Protein AF-A0A2K2AEU2-F1 (afdb_monomer)

Nearest PDB structures (foldseek):
  8e3q-assembly1_A  TM=2.753E-01  e=1.317E-01  Homo sapiens
  8r8r-assembly1_A  TM=2.810E-01  e=3.582E-01  Homo sapiens
  6v05-assembly1_B  TM=2.475E-01  e=2.478E-01  Escherichia coli K-12
  7vpg-assembly1_A  TM=2.375E-01  e=5.458E-01  Homo sapiens
  7byf-assembly2_D  TM=2.958E-01  e=4.983E+00  Mus musculus

Organism: Populus trichocarpa (NCBI:txid3694)

Radius of gyration: 20.03 Å; Cα contacts (8 Å, |Δi|>4): 609; chains: 1; bounding box: 47×43×63 Å

Solvent-accessible surface area (backbone atoms only — not comparable to full-atom values): 17934 Å² total; per-residue (Å²): 103,82,66,46,82,39,76,46,42,63,90,76,60,40,54,30,31,43,33,52,33,38,36,27,39,39,33,58,56,78,94,62,93,84,56,103,75,72,68,57,58,35,48,76,36,21,42,35,57,47,99,83,69,52,81,42,60,23,42,63,56,52,89,51,70,66,75,73,82,62,90,88,73,66,73,93,64,85,55,68,91,46,34,48,79,43,81,76,50,78,35,33,44,80,44,50,77,73,74,76,66,82,91,64,82,68,51,83,88,70,82,94,59,80,80,71,79,51,57,32,84,49,84,48,74,56,98,89,53,80,53,64,31,20,40,38,78,64,91,69,56,63,57,34,76,51,73,56,100,83,40,46,37,36,28,29,54,43,50,26,33,27,31,54,45,63,67,49,42,73,42,80,72,49,56,71,58,69,48,87,34,74,41,38,39,64,30,54,51,100,88,42,51,31,42,40,32,34,27,42,64,67,86,74,86,49,91,80,52,74,66,81,33,53,74,74,50,76,49,45,30,38,58,38,78,91,79,57,44,72,44,77,55,80,65,55,60,53,29,30,39,39,47,24,66,48,49,44,42,55,46,59,18,85,74,24,60,94,52,71,36,26,33,41,41,37,66,47,67,51,58,75,66,59,84,83,72,80,91,75,83,47,52,59,52,60,63,69,73,100,65,99,76,66,89,68,66,87,115

Sequence (299 aa):
SPRVPLKLPKPIRAHAYLSQVTICRVELVDDSEDSSSSSSMAWLTKVEESTYGDIQLLVPVSNRQLRTDSPGMMPKMLNLLRFRLVEITKACSLKLASGSPHGINKVVLLPSSTNRNTNEKIGFWRFDEKEWKFIDETSFNYDDIIVYRGQAYVVDRLGTIYWINSSLNLIQYSPPLYGYGSQKTLVESDGDFYVVDRFFHGERRTWNDELHTKTVSIKVYKLDEEWGTWVNISSLGDKVFVLGNECSFSVSAKDFSGRKGNCIYFIDPLDAKKKKEVEKDLTSLSFSASTATNRDIFM

InterPro domains:
  IPR005174 KIB1-4, beta-propeller [PF03478] (23-274)
  IPR051304 SCF Complex F-box Domain-containing Protein [PTHR47123] (4-273)

Foldseek 3Di:
DDWDWAQDAPPQRFIKTKWKKWKWKKWFDDPDPPDPDPLTAIDIWIWTQDPVRDIFTDDPQARDGDDPPDPDDDDPDDDCVGIPTGTDDMFIDIGTPDDDSVPDQEDDDADDADDDADDDAAWDDDRPDNDTGAEDPDDWHWQEWDADPRWIWTATPQRWIWTQDSHRYTDTQAPRQNQPAPGWYWEDDPNWIKIKGWHWDDDPPDPPRQRPTWGPDIWMWTQDNVVRHTDTDLFPAQKEWENHRGHIYIDGQSSHRPGGGQKYWHFTSNNSPPPDDDDQTIDIDRSDDDDPDDSPRDD

Secondary structure (DSSP, 8-state):
---EEEEE-TTT-EEEEEEEEEEEEEEE----S--TT----EEEEEEEE-TTS-EEEE-TTSSPBPPTTSTTS--SS--TTTEEEEEEEEEEEEEESSS--TT-S--------------SSS-B--TT-SS-B----SSPPEEEEEEETTEEEEEETT--EEEE-TTS-EEE-S------SSEEEEEEETTEEEEEEEEESS---SSSS-----EEEEEEEEEETTTTEEEEPS--TTEEEEE-SS-EEEEEGGGSTT--SSEEEE--HHHHH--SS-S---EEEESSS----------

Structure (mmCIF, N/CA/C/O backbone):
data_AF-A0A2K2AEU2-F1
#
_entry.id   AF-A0A2K2AEU2-F1
#
loop_
_atom_site.group_PDB
_atom_site.id
_atom_site.type_symbol
_atom_site.label_atom_id
_atom_site.label_alt_id
_atom_site.label_comp_id
_atom_site.label_asym_id
_atom_site.label_entity_id
_atom_site.label_seq_id
_atom_site.pdbx_PDB_ins_code
_atom_site.Cartn_x
_atom_site.Cartn_y
_atom_site.Cartn_z
_atom_site.occupancy
_atom_site.B_iso_or_equiv
_atom_site.auth_seq_id
_atom_site.auth_comp_id
_atom_site.auth_asym_id
_atom_site.auth_atom_id
_atom_site.pdbx_PDB_model_num
ATOM 1 N N . SER A 1 1 ? -20.223 -0.463 -6.447 1.00 48.41 1 SER A N 1
ATOM 2 C CA . SER A 1 1 ? -20.775 -0.827 -5.133 1.00 48.41 1 SER A CA 1
ATOM 3 C C . SER A 1 1 ? -21.235 0.433 -4.439 1.00 48.41 1 SER A C 1
ATOM 5 O O . SER A 1 1 ? -20.426 1.359 -4.342 1.00 48.41 1 SER A O 1
ATOM 7 N N . PRO A 1 2 ? -22.480 0.468 -3.937 1.00 57.56 2 PRO A N 1
ATOM 8 C CA . PRO A 1 2 ? -23.068 1.678 -3.384 1.00 57.56 2 PRO A CA 1
ATOM 9 C C . PRO A 1 2 ? -22.269 2.189 -2.186 1.00 57.56 2 PRO A C 1
ATOM 11 O O . PRO A 1 2 ? -21.710 1.418 -1.402 1.00 57.56 2 PRO A O 1
ATOM 14 N N . ARG A 1 3 ? -22.227 3.515 -2.041 1.00 68.81 3 ARG A N 1
ATOM 15 C CA . ARG A 1 3 ? -21.550 4.181 -0.923 1.00 68.81 3 ARG A CA 1
ATOM 16 C C . ARG A 1 3 ? -22.247 3.828 0.384 1.00 68.81 3 ARG A C 1
ATOM 18 O O . ARG A 1 3 ? -23.443 4.069 0.524 1.00 68.81 3 ARG A O 1
ATOM 25 N N . VAL A 1 4 ? -21.498 3.320 1.358 1.00 74.00 4 VAL A N 1
ATOM 26 C CA . VAL A 1 4 ? -22.045 2.979 2.676 1.00 74.00 4 VAL A CA 1
ATOM 27 C C . VAL A 1 4 ? -21.971 4.223 3.569 1.00 74.00 4 VAL A C 1
ATOM 29 O O . VAL A 1 4 ? -20.862 4.683 3.861 1.00 74.00 4 VAL A O 1
ATOM 32 N N . PRO A 1 5 ? -23.104 4.811 3.999 1.00 72.38 5 PRO A N 1
ATOM 33 C CA . PRO A 1 5 ? -23.092 5.935 4.925 1.00 72.38 5 PRO A CA 1
ATOM 34 C C . PRO A 1 5 ? -22.657 5.457 6.313 1.00 72.38 5 PRO A C 1
ATOM 36 O O . PRO A 1 5 ? -23.248 4.543 6.887 1.00 72.38 5 PRO A O 1
ATOM 39 N N . LEU A 1 6 ? -21.630 6.096 6.865 1.00 74.75 6 LEU A N 1
ATOM 40 C CA . LEU A 1 6 ? -21.074 5.812 8.183 1.00 74.75 6 LEU A CA 1
ATOM 41 C C . LEU A 1 6 ? -21.295 7.003 9.119 1.00 74.75 6 LEU A C 1
ATOM 43 O O . LEU A 1 6 ? -21.122 8.164 8.741 1.00 74.75 6 LEU A O 1
ATOM 47 N N . LYS A 1 7 ? -21.618 6.720 10.381 1.00 74.44 7 LYS A N 1
ATOM 48 C CA . LYS A 1 7 ? -21.652 7.723 11.450 1.00 74.44 7 LYS A CA 1
ATOM 49 C C . LYS A 1 7 ? -20.538 7.406 12.438 1.00 74.44 7 LYS A C 1
ATOM 51 O O . LYS A 1 7 ? -20.744 6.659 13.388 1.00 74.44 7 LYS A O 1
ATOM 56 N N . LEU A 1 8 ? -19.350 7.946 12.174 1.00 73.12 8 LEU A N 1
ATOM 57 C CA . LEU A 1 8 ? -18.143 7.615 12.926 1.00 73.12 8 LEU A CA 1
ATOM 58 C C . LEU A 1 8 ? -18.279 8.109 14.378 1.00 73.12 8 LEU A C 1
ATOM 60 O O . LEU A 1 8 ? -18.557 9.298 14.582 1.00 73.12 8 LEU A O 1
ATOM 64 N N . PRO A 1 9 ? -18.082 7.247 15.393 1.00 68.44 9 PRO A N 1
ATOM 65 C CA . PRO A 1 9 ? -18.141 7.666 16.789 1.00 68.44 9 PRO A CA 1
ATOM 66 C C . PRO A 1 9 ? -16.930 8.527 17.198 1.00 68.44 9 PRO A C 1
ATOM 68 O O . PRO A 1 9 ? -16.036 8.812 16.392 1.00 68.44 9 PRO A O 1
ATOM 71 N N . LYS A 1 10 ? -16.907 8.987 18.459 1.00 62.88 10 LYS A N 1
ATOM 72 C CA . LYS A 1 10 ? -15.728 9.657 19.046 1.00 62.88 10 LYS A CA 1
ATOM 73 C C . LYS A 1 10 ? -14.503 8.728 18.933 1.00 62.88 10 LYS A C 1
ATOM 75 O O . LYS A 1 10 ? -14.672 7.553 19.233 1.00 62.88 10 LYS A O 1
ATOM 80 N N . PRO A 1 11 ? -13.303 9.222 18.573 1.00 60.34 11 PRO A N 1
ATOM 81 C CA . PRO A 1 11 ? -12.906 10.634 18.602 1.00 60.34 11 PRO A CA 1
ATOM 82 C C . PRO A 1 11 ? -13.304 11.458 17.366 1.00 60.34 11 PRO A C 1
ATOM 84 O O . PRO A 1 11 ? -13.534 12.653 17.508 1.00 60.34 11 PRO A O 1
ATOM 87 N N . ILE A 1 12 ? -13.458 10.840 16.190 1.00 66.19 12 ILE A N 1
ATOM 88 C CA . ILE A 1 12 ? -13.646 11.551 14.905 1.00 66.19 12 ILE A CA 1
ATOM 89 C C . ILE A 1 12 ? -15.013 12.245 14.794 1.00 66.19 12 ILE A C 1
ATOM 91 O O . ILE A 1 12 ? -15.104 13.343 14.253 1.00 66.19 12 ILE A O 1
ATOM 95 N N . ARG A 1 13 ? -16.074 11.621 15.329 1.00 67.31 13 ARG A N 1
ATOM 96 C CA . ARG A 1 13 ? -17.419 12.204 15.511 1.00 67.31 13 ARG A CA 1
ATOM 97 C C . ARG A 1 13 ? -17.987 12.922 14.271 1.00 67.31 13 ARG A C 1
ATOM 99 O O . ARG A 1 13 ? -18.442 14.062 14.360 1.00 67.31 13 ARG A O 1
ATOM 106 N N . ALA A 1 14 ? -18.006 12.240 13.129 1.00 74.56 14 ALA A N 1
ATOM 107 C CA . ALA A 1 14 ? -18.400 12.826 11.850 1.00 74.56 14 ALA A CA 1
ATOM 108 C C . ALA A 1 14 ? -19.282 11.894 11.006 1.00 74.56 14 ALA A C 1
ATOM 110 O O . ALA A 1 14 ? -19.206 10.668 11.101 1.00 74.56 14 ALA A O 1
ATOM 111 N N . HIS A 1 15 ? -20.096 12.495 10.137 1.00 77.69 15 HIS A N 1
ATOM 112 C CA . HIS A 1 15 ? -20.741 11.778 9.041 1.00 77.69 15 HIS A CA 1
ATOM 113 C C . HIS A 1 15 ? -19.703 11.515 7.948 1.00 77.69 15 HIS A C 1
ATOM 115 O O . HIS A 1 15 ? -19.010 12.436 7.512 1.00 77.69 15 HIS A O 1
ATOM 121 N N . ALA A 1 16 ? -19.594 10.266 7.516 1.00 79.69 16 ALA A N 1
ATOM 122 C CA . ALA A 1 16 ? -18.683 9.832 6.470 1.00 79.69 16 ALA A CA 1
ATOM 123 C C . ALA A 1 16 ? -19.400 8.900 5.489 1.00 79.69 16 ALA A C 1
ATOM 125 O O . ALA A 1 16 ? -20.482 8.388 5.761 1.00 79.69 16 ALA A O 1
ATOM 126 N N . TYR A 1 17 ? -18.764 8.656 4.355 1.00 79.06 17 TYR A N 1
ATOM 127 C CA . TYR A 1 17 ? -19.174 7.674 3.368 1.00 79.06 17 TYR A CA 1
ATOM 128 C C . TYR A 1 17 ? -17.969 6.794 3.079 1.00 79.06 17 TYR A C 1
ATOM 130 O O . TYR A 1 17 ? -16.891 7.310 2.774 1.00 79.06 17 TYR A O 1
ATOM 138 N N . LEU A 1 18 ? -18.147 5.482 3.176 1.00 78.38 18 LEU A N 1
ATOM 139 C CA . LEU A 1 18 ? -17.179 4.537 2.647 1.00 78.38 18 LEU A CA 1
ATOM 140 C C . LEU A 1 18 ? -17.548 4.253 1.195 1.00 78.38 18 LEU A C 1
ATOM 142 O O . LEU A 1 18 ? -18.661 3.799 0.915 1.00 78.38 18 LEU A O 1
ATOM 146 N N . SER A 1 19 ? -16.631 4.526 0.277 1.00 80.31 19 SER A N 1
ATOM 147 C CA . SER A 1 19 ? -16.765 4.128 -1.119 1.00 80.31 19 SER A CA 1
ATOM 148 C C . SER A 1 19 ? -15.733 3.066 -1.467 1.00 80.31 19 SER A C 1
ATOM 150 O O . SER A 1 19 ? -14.548 3.179 -1.143 1.00 80.31 19 SER A O 1
ATOM 152 N N . GLN A 1 20 ? -16.200 2.010 -2.130 1.00 82.94 20 GLN A N 1
ATOM 153 C CA . GLN A 1 20 ? -15.312 1.032 -2.733 1.00 82.94 20 GLN A CA 1
ATOM 154 C C . GLN A 1 20 ? -14.756 1.613 -4.029 1.00 82.94 20 GLN A C 1
ATOM 156 O O . GLN A 1 20 ? -15.494 2.152 -4.855 1.00 82.94 20 GLN A O 1
ATOM 161 N N . VAL A 1 21 ? -13.448 1.487 -4.183 1.00 85.88 21 VAL A N 1
ATOM 162 C CA . VAL A 1 21 ? -12.677 1.987 -5.310 1.00 85.88 21 VAL A CA 1
ATOM 163 C C . VAL A 1 21 ? -12.019 0.789 -5.979 1.00 85.88 21 VAL A C 1
ATOM 165 O O . VAL A 1 21 ? -11.387 -0.017 -5.299 1.00 85.88 21 VAL A O 1
ATOM 168 N N . THR A 1 22 ? -12.135 0.672 -7.297 1.00 88.06 22 THR A N 1
ATOM 169 C CA . THR A 1 22 ? -11.471 -0.392 -8.062 1.00 88.06 22 THR A CA 1
ATOM 170 C C . THR A 1 22 ? -10.417 0.234 -8.959 1.00 88.06 22 THR A C 1
ATOM 172 O O . THR A 1 22 ? -10.703 1.189 -9.677 1.00 88.06 22 THR A O 1
ATOM 175 N N . ILE A 1 23 ? -9.190 -0.276 -8.928 1.00 88.06 23 ILE A N 1
ATOM 176 C CA . ILE A 1 23 ? -8.150 0.122 -9.876 1.00 88.06 23 ILE A CA 1
ATOM 177 C C . ILE A 1 23 ? -8.124 -0.910 -10.994 1.00 88.06 23 ILE A C 1
ATOM 179 O O . ILE A 1 23 ? -8.001 -2.109 -10.739 1.00 88.06 23 ILE A O 1
ATOM 183 N N . CYS A 1 24 ? -8.250 -0.428 -12.227 1.00 87.62 24 CYS A N 1
ATOM 184 C CA . CYS A 1 24 ? -8.360 -1.255 -13.416 1.00 87.62 24 CYS A CA 1
ATOM 185 C C . CYS A 1 24 ? -7.277 -0.899 -14.435 1.00 87.62 24 CYS A C 1
ATOM 187 O O . CYS A 1 24 ? -6.938 0.275 -14.623 1.00 87.62 24 CYS A O 1
ATOM 189 N N . ARG A 1 25 ? -6.805 -1.915 -15.157 1.00 86.88 25 ARG A N 1
ATOM 190 C CA . ARG A 1 25 ? -6.228 -1.743 -16.487 1.00 86.88 25 ARG A CA 1
ATOM 191 C C . ARG A 1 25 ? -7.387 -1.625 -17.472 1.00 86.88 25 ARG A C 1
ATOM 193 O O . ARG A 1 25 ? -8.281 -2.468 -17.472 1.00 86.88 25 ARG A O 1
ATOM 200 N N . VAL A 1 26 ? -7.398 -0.571 -18.276 1.00 83.62 26 VAL A N 1
ATOM 201 C CA . VAL A 1 26 ? -8.263 -0.491 -19.456 1.00 83.62 26 VAL A CA 1
ATOM 202 C C . VAL A 1 26 ? -7.454 -0.964 -20.648 1.00 83.62 26 VAL A C 1
ATOM 204 O O . VAL A 1 26 ? -6.299 -0.568 -20.781 1.00 83.62 26 VAL A O 1
ATOM 207 N N . GLU A 1 27 ? -8.055 -1.790 -21.492 1.00 85.19 27 GLU A N 1
ATOM 208 C CA . GLU A 1 27 ? -7.457 -2.339 -22.708 1.00 85.19 27 GLU A CA 1
ATOM 209 C C . GLU A 1 27 ? -8.389 -2.057 -23.885 1.00 85.19 27 GLU A C 1
ATOM 211 O O . GLU A 1 27 ? -9.600 -2.257 -23.763 1.00 85.19 27 GLU A O 1
ATOM 216 N N . LEU A 1 28 ? -7.849 -1.617 -25.022 1.00 81.31 28 LEU A N 1
ATOM 217 C CA . LEU A 1 28 ? -8.593 -1.619 -26.282 1.00 81.31 28 LEU A CA 1
ATOM 218 C C .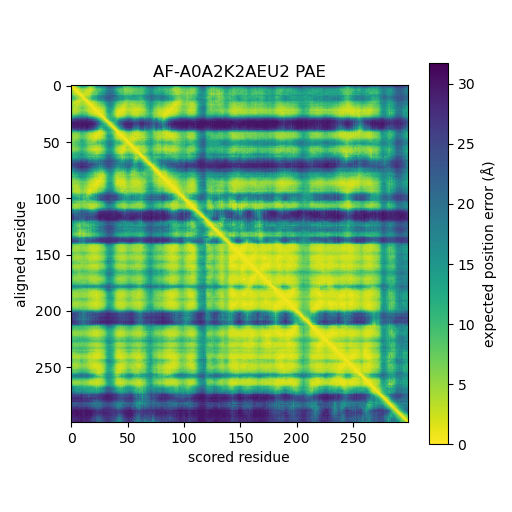 LEU A 1 28 ? -8.816 -3.069 -26.748 1.00 81.31 28 LEU A C 1
ATOM 220 O O . LEU A 1 28 ? -7.883 -3.871 -26.762 1.00 81.31 28 LEU A O 1
ATOM 224 N N . VAL A 1 29 ? -10.052 -3.388 -27.123 1.00 76.06 29 VAL A N 1
ATOM 225 C CA . VAL A 1 29 ? -10.415 -4.621 -27.825 1.00 76.06 29 VAL A CA 1
ATOM 226 C C . VAL A 1 29 ? -10.311 -4.326 -29.321 1.00 76.06 29 VAL A C 1
ATOM 228 O O . VAL A 1 29 ? -11.111 -3.553 -29.850 1.00 76.06 29 VAL A O 1
ATOM 231 N N . ASP A 1 30 ? -9.297 -4.891 -29.976 1.00 66.75 30 ASP A N 1
ATOM 232 C CA . ASP A 1 30 ? -9.162 -4.855 -31.434 1.00 66.75 30 ASP A CA 1
ATOM 233 C C . ASP A 1 30 ? -9.969 -6.015 -32.041 1.00 66.75 30 ASP A C 1
ATOM 235 O O . ASP A 1 30 ? -9.702 -7.179 -31.753 1.00 66.75 30 ASP A O 1
ATOM 239 N N . ASP A 1 31 ? -10.934 -5.694 -32.908 1.00 53.28 31 ASP A N 1
ATOM 240 C CA . ASP A 1 31 ? -11.771 -6.669 -33.632 1.00 53.28 31 ASP A CA 1
ATOM 241 C C . ASP A 1 31 ? -11.093 -7.209 -34.918 1.00 53.28 31 ASP A C 1
ATOM 243 O O . ASP A 1 31 ? -11.738 -7.856 -35.742 1.00 53.28 31 ASP A O 1
ATOM 247 N N . SER A 1 32 ? -9.807 -6.910 -35.146 1.00 52.88 32 SER A N 1
ATOM 248 C CA . SER A 1 32 ? -9.087 -7.246 -36.385 1.00 52.88 32 SER A CA 1
ATOM 249 C C . SER A 1 32 ? -7.986 -8.288 -36.168 1.00 52.88 32 SER A C 1
ATOM 251 O O . SER A 1 32 ? -6.960 -7.978 -35.562 1.00 52.88 32 SER A O 1
ATOM 253 N N . GLU A 1 33 ? -8.147 -9.480 -36.751 1.00 49.53 33 GLU A N 1
ATOM 254 C CA . GLU A 1 33 ? -7.118 -10.540 -36.750 1.00 49.53 33 GLU A CA 1
ATOM 255 C C . GLU A 1 33 ? -5.860 -10.161 -37.570 1.00 49.53 33 GLU A C 1
ATOM 257 O O . GLU A 1 33 ? -4.793 -10.743 -37.380 1.00 49.53 33 GLU A O 1
ATOM 262 N N . ASP A 1 34 ? -5.950 -9.131 -38.422 1.00 46.59 34 ASP A N 1
ATOM 263 C CA . ASP A 1 34 ? -4.892 -8.689 -39.338 1.00 46.59 34 ASP A CA 1
ATOM 264 C C . ASP A 1 34 ? -4.145 -7.423 -38.865 1.00 46.59 34 ASP A C 1
ATOM 266 O O . ASP A 1 34 ? -4.267 -6.349 -39.456 1.00 46.59 34 ASP A O 1
ATOM 270 N N . SER A 1 35 ? -3.307 -7.526 -37.826 1.00 43.00 35 SER A N 1
ATOM 271 C CA . SER A 1 35 ? -2.141 -6.625 -37.689 1.00 43.00 35 SER A CA 1
ATOM 272 C C . SER A 1 35 ? -1.065 -7.162 -36.736 1.00 43.00 35 SER A C 1
ATOM 274 O O . SER A 1 35 ? -1.155 -7.060 -35.514 1.00 43.00 35 SER A O 1
ATOM 276 N N . SER A 1 36 ? 0.045 -7.648 -37.299 1.00 45.81 36 SER A N 1
ATOM 277 C CA . SER A 1 36 ? 1.213 -8.187 -36.575 1.00 45.81 36 SER A CA 1
ATOM 278 C C . SER A 1 36 ? 2.060 -7.136 -35.825 1.00 45.81 36 SER A C 1
ATOM 280 O O . SER A 1 36 ? 3.237 -7.363 -35.542 1.00 45.81 36 SER A O 1
ATOM 282 N N . SER A 1 37 ? 1.477 -5.980 -35.495 1.00 49.78 37 SER A N 1
ATOM 283 C CA . SER A 1 37 ? 2.132 -4.900 -34.751 1.00 49.78 37 SER A CA 1
ATOM 284 C C . SER A 1 37 ? 1.171 -3.976 -33.981 1.00 49.78 37 SER A C 1
ATOM 286 O O . SER A 1 37 ? 1.565 -2.847 -33.678 1.00 49.78 37 SER A O 1
ATOM 288 N N . SER A 1 38 ? -0.069 -4.389 -33.668 1.00 45.38 38 SER A N 1
ATOM 289 C CA . SER A 1 38 ? -0.930 -3.580 -32.785 1.00 45.38 38 SER A CA 1
ATOM 290 C C . SER A 1 38 ? -0.367 -3.591 -31.362 1.00 45.38 38 SER A C 1
ATOM 292 O O . SER A 1 38 ? -0.421 -4.595 -30.648 1.00 45.38 38 SER A O 1
ATOM 294 N N . SER A 1 39 ? 0.220 -2.472 -30.938 1.00 52.81 39 SER A N 1
ATOM 295 C CA . SER A 1 39 ? 0.588 -2.257 -29.543 1.00 52.81 39 SER A CA 1
ATOM 296 C C . SER A 1 39 ? -0.679 -1.942 -28.754 1.00 52.81 39 SER A C 1
ATOM 298 O O . SER A 1 39 ? -1.079 -0.784 -28.656 1.00 52.81 39 SER A O 1
ATOM 300 N N . SER A 1 40 ? -1.315 -2.977 -28.192 1.00 57.16 40 SER A N 1
ATOM 301 C CA . SER A 1 40 ? -2.572 -2.849 -27.448 1.00 57.16 40 SER A CA 1
ATOM 302 C C . SER A 1 40 ? -2.482 -1.719 -26.419 1.00 57.16 40 SER A C 1
ATOM 304 O O . SER A 1 40 ? -1.784 -1.829 -25.405 1.00 57.16 40 SER A O 1
ATOM 306 N N . MET A 1 41 ? -3.166 -0.607 -26.705 1.00 68.50 41 MET A N 1
ATOM 307 C CA . MET A 1 41 ? -3.129 0.575 -25.854 1.00 68.50 41 MET A CA 1
ATOM 308 C C . MET A 1 41 ? -3.807 0.246 -24.531 1.00 68.50 41 MET A C 1
ATOM 310 O O . MET A 1 41 ? -5.027 0.075 -24.463 1.00 68.50 41 MET A O 1
ATOM 314 N N . ALA A 1 42 ? -2.994 0.176 -23.480 1.00 76.31 42 ALA A N 1
ATOM 315 C CA . ALA A 1 42 ? -3.451 -0.090 -22.131 1.00 76.31 42 ALA A CA 1
ATOM 316 C C . ALA A 1 42 ? -3.038 1.029 -21.176 1.00 76.31 42 ALA A C 1
ATOM 318 O O . ALA A 1 42 ? -1.925 1.569 -21.237 1.00 76.31 42 ALA A O 1
ATOM 319 N N . TRP A 1 43 ? -3.930 1.371 -20.249 1.00 78.75 43 TRP A N 1
ATOM 320 C CA . TRP A 1 43 ? -3.664 2.376 -19.224 1.00 78.75 43 TRP A CA 1
ATOM 321 C C . TRP A 1 43 ? -4.317 2.031 -17.889 1.00 78.75 43 TRP A C 1
ATOM 323 O O . TRP A 1 43 ? -5.193 1.177 -17.799 1.00 78.75 43 TRP A O 1
ATOM 333 N N . LEU A 1 44 ? -3.855 2.694 -16.828 1.00 81.81 44 LEU A N 1
ATOM 334 C CA . LEU A 1 44 ? -4.409 2.546 -15.488 1.00 81.81 44 LEU A CA 1
ATOM 335 C C . LEU A 1 44 ? -5.491 3.600 -15.273 1.00 81.81 44 LEU A C 1
ATOM 337 O O . LEU A 1 44 ? -5.254 4.785 -15.503 1.00 81.81 44 LEU A O 1
ATOM 341 N N . THR A 1 45 ? -6.645 3.188 -14.762 1.00 82.00 45 THR A N 1
ATOM 342 C CA . THR A 1 45 ? -7.679 4.104 -14.279 1.00 82.00 45 THR A CA 1
ATOM 343 C C . THR A 1 45 ? -8.220 3.637 -12.934 1.00 82.00 45 THR A C 1
ATOM 345 O O . THR A 1 45 ? -8.163 2.454 -12.595 1.00 82.00 45 THR A O 1
ATOM 348 N N . LYS A 1 46 ? -8.734 4.578 -12.147 1.00 83.56 46 LYS A N 1
ATOM 349 C CA . LYS A 1 46 ? -9.450 4.302 -10.905 1.00 83.56 46 LYS A CA 1
ATOM 350 C C . LYS A 1 46 ? -10.940 4.497 -11.155 1.00 83.56 46 LYS A C 1
ATOM 352 O O . LYS A 1 46 ? -11.351 5.551 -11.623 1.00 83.56 46 LYS A O 1
ATOM 357 N N . VAL A 1 47 ? -11.729 3.485 -10.835 1.00 84.94 47 VAL A N 1
ATOM 358 C CA . VAL A 1 47 ? -13.174 3.429 -11.047 1.00 84.94 47 VAL A CA 1
ATOM 359 C C . VAL A 1 47 ? -13.875 3.565 -9.697 1.00 84.94 47 VAL A C 1
ATOM 361 O O . VAL A 1 47 ? -13.580 2.821 -8.758 1.00 84.94 47 VAL A O 1
ATOM 364 N N . GLU A 1 48 ? -14.803 4.513 -9.591 1.00 83.81 48 GLU A N 1
ATOM 365 C CA . GLU A 1 48 ? -15.594 4.749 -8.379 1.00 83.81 48 GLU A CA 1
ATOM 366 C C . GLU A 1 48 ? -17.052 5.092 -8.723 1.00 83.81 48 GLU A C 1
ATOM 368 O O . GLU A 1 48 ? -17.328 5.778 -9.704 1.00 83.81 48 GLU A O 1
ATOM 373 N N . GLU A 1 49 ? -17.998 4.654 -7.893 1.00 79.88 49 GLU A N 1
ATOM 374 C CA . GLU A 1 49 ? -19.411 5.031 -7.995 1.00 79.88 49 GLU A CA 1
ATOM 375 C C . GLU A 1 49 ? -19.655 6.431 -7.389 1.00 79.88 49 GLU A C 1
ATOM 377 O O . GLU A 1 49 ? -19.228 6.742 -6.266 1.00 79.88 49 GLU A O 1
ATOM 382 N N . SER A 1 50 ? -20.321 7.314 -8.135 1.00 71.25 50 SER A N 1
ATOM 383 C CA . SER A 1 50 ? -20.645 8.685 -7.720 1.00 71.25 50 SER A CA 1
ATOM 384 C C . SER A 1 50 ? -21.745 8.734 -6.644 1.00 71.25 50 SER A C 1
ATOM 386 O O . SER A 1 50 ? -22.297 7.715 -6.238 1.00 71.25 50 SER A O 1
ATOM 388 N N . THR A 1 51 ? -22.09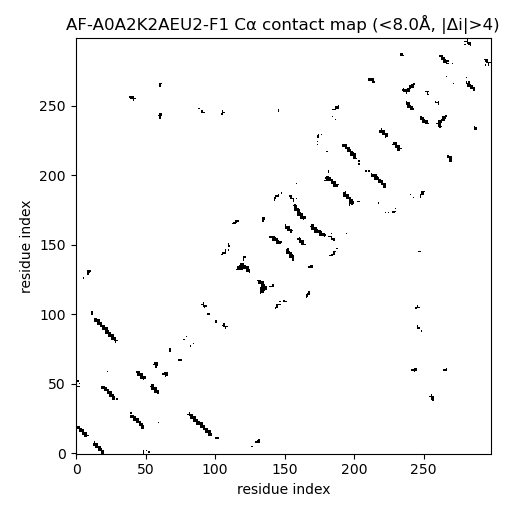4 9.931 -6.159 1.00 66.12 51 THR A N 1
ATOM 389 C CA . THR A 1 51 ? -23.302 10.128 -5.327 1.00 66.12 51 THR A CA 1
ATOM 390 C C . THR A 1 51 ? -24.610 9.896 -6.081 1.00 66.12 51 THR A C 1
ATOM 392 O O . THR A 1 51 ? -25.636 9.711 -5.438 1.00 66.12 51 THR A O 1
ATOM 395 N N . TYR A 1 52 ? -24.584 9.945 -7.414 1.00 68.00 52 TYR A N 1
ATOM 396 C CA . TYR A 1 52 ? -25.763 9.893 -8.280 1.00 68.00 52 TYR A CA 1
ATOM 397 C C . TYR A 1 52 ? -25.936 8.527 -8.969 1.00 68.00 52 TYR A C 1
ATOM 399 O O . TYR A 1 52 ? -26.839 8.362 -9.779 1.00 68.00 52 TYR A O 1
ATOM 407 N N . GLY A 1 53 ? -25.086 7.544 -8.644 1.00 69.31 53 GLY A N 1
ATOM 408 C CA . GLY A 1 53 ? -25.060 6.212 -9.264 1.00 69.31 53 GLY A CA 1
ATOM 409 C C . GLY A 1 53 ? -24.144 6.106 -10.490 1.00 69.31 53 GLY A C 1
ATOM 410 O O . GLY A 1 53 ? -23.706 5.009 -10.825 1.00 69.31 53 GLY A O 1
ATOM 411 N N . ASP A 1 54 ? -23.776 7.230 -11.114 1.00 74.50 54 ASP A N 1
ATOM 412 C CA . ASP A 1 54 ? -22.863 7.241 -12.265 1.00 74.50 54 ASP A CA 1
ATOM 413 C C . ASP A 1 54 ? -21.462 6.731 -11.904 1.00 74.50 54 ASP A C 1
ATOM 415 O O . ASP A 1 54 ? -20.930 7.062 -10.841 1.00 74.50 54 ASP A O 1
ATOM 419 N N . ILE A 1 55 ? -20.825 6.001 -12.818 1.00 77.88 55 ILE A N 1
ATOM 420 C CA . ILE A 1 55 ? -19.438 5.544 -12.675 1.00 77.88 55 ILE A CA 1
ATOM 421 C C . ILE A 1 55 ? -18.479 6.666 -13.094 1.00 77.88 55 ILE A C 1
ATOM 423 O O . ILE A 1 55 ? -18.591 7.224 -14.184 1.00 77.88 55 ILE A O 1
ATOM 427 N N . GLN A 1 56 ? -17.505 6.979 -12.240 1.00 77.62 56 GLN A N 1
ATOM 428 C CA . GLN A 1 56 ? -16.484 7.999 -12.474 1.00 77.62 56 GLN A CA 1
ATOM 429 C C . GLN A 1 56 ? -15.105 7.369 -12.678 1.00 77.62 56 GLN A C 1
ATOM 431 O O . GLN A 1 56 ? -14.718 6.444 -11.961 1.00 77.62 56 GLN A O 1
ATOM 436 N N . LEU A 1 57 ? -14.355 7.920 -13.638 1.00 74.81 57 LEU A N 1
ATOM 437 C CA . LEU A 1 57 ? -12.951 7.598 -13.877 1.00 74.81 57 LEU A CA 1
ATOM 438 C C . LEU A 1 57 ? -12.050 8.666 -13.237 1.00 74.81 57 LEU A C 1
ATOM 440 O O . LEU A 1 57 ? -12.194 9.871 -13.475 1.00 74.81 57 LEU A O 1
ATOM 444 N N . LEU A 1 58 ? -11.121 8.207 -12.407 1.00 74.62 58 LEU A N 1
ATOM 445 C CA . LEU A 1 58 ? -10.208 9.000 -11.593 1.00 74.62 58 LEU A CA 1
ATOM 446 C C . LEU A 1 58 ? -8.753 8.615 -11.907 1.00 74.62 58 LEU A C 1
ATOM 448 O O . LEU A 1 58 ? -8.466 7.523 -12.407 1.00 74.62 58 LEU A O 1
ATOM 452 N N . VAL A 1 59 ? -7.810 9.495 -11.566 1.00 71.88 59 VAL A N 1
ATOM 453 C CA . VAL A 1 59 ? -6.371 9.192 -11.669 1.00 71.88 59 VAL A CA 1
ATO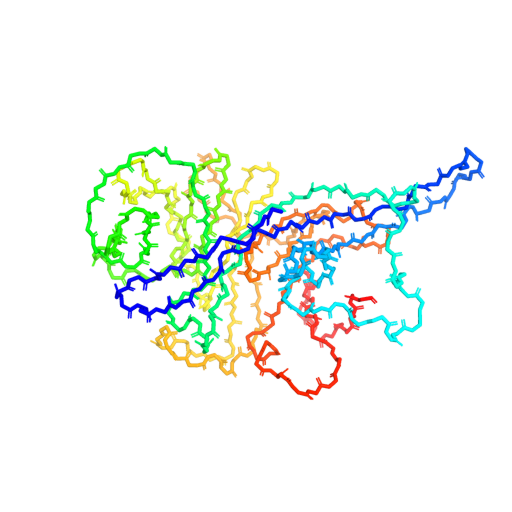M 454 C C . VAL A 1 59 ? -5.996 8.114 -10.629 1.00 71.88 59 VAL A C 1
ATOM 456 O O . VAL A 1 59 ? -6.267 8.332 -9.451 1.00 71.88 59 VAL A O 1
ATOM 459 N N . PRO A 1 60 ? -5.313 7.004 -10.979 1.00 70.50 60 PRO A N 1
ATOM 460 C CA . PRO A 1 60 ? -5.004 5.900 -10.054 1.00 70.50 60 PRO A CA 1
ATOM 461 C C . PRO A 1 60 ? -4.385 6.310 -8.710 1.00 70.50 60 PRO A C 1
ATOM 463 O O . PRO A 1 60 ? -4.795 5.827 -7.656 1.00 70.50 60 PRO A O 1
ATOM 466 N N . VAL A 1 61 ? -3.443 7.252 -8.732 1.00 68.56 61 VAL A N 1
ATOM 467 C CA . VAL A 1 61 ? -2.739 7.731 -7.532 1.00 68.56 61 VAL A CA 1
ATOM 468 C C . VAL A 1 61 ? -3.544 8.718 -6.670 1.00 68.56 61 VAL A C 1
ATOM 470 O O . VAL A 1 61 ? -3.198 8.916 -5.511 1.00 68.56 61 VAL A O 1
ATOM 473 N N . SER A 1 62 ? -4.615 9.337 -7.188 1.00 65.56 62 SER A N 1
ATOM 474 C CA . SER A 1 62 ? -5.353 10.418 -6.502 1.00 65.56 62 SER A CA 1
ATOM 475 C C . SER A 1 62 ? -6.871 10.194 -6.489 1.00 65.56 62 SER A C 1
ATOM 477 O O . SER A 1 62 ? -7.368 9.229 -7.057 1.00 65.56 62 SER A O 1
ATOM 479 N N . ASN A 1 63 ? -7.627 11.110 -5.880 1.00 63.69 63 ASN A N 1
ATOM 480 C CA . ASN A 1 63 ? -9.090 11.178 -6.027 1.00 63.69 63 ASN A CA 1
ATOM 481 C C . ASN A 1 63 ? -9.536 12.350 -6.919 1.00 63.69 63 ASN A C 1
ATOM 483 O O . ASN A 1 63 ? -10.662 12.829 -6.800 1.00 63.69 63 ASN A O 1
ATOM 487 N N . ARG A 1 64 ? -8.645 12.862 -7.780 1.00 62.59 64 ARG A N 1
ATOM 488 C CA . ARG A 1 64 ? -8.996 13.872 -8.785 1.00 62.59 64 ARG A CA 1
ATOM 489 C C . ARG A 1 64 ? -9.677 13.180 -9.968 1.00 62.59 64 ARG A C 1
ATOM 491 O O . ARG A 1 64 ? -9.180 12.177 -10.482 1.00 62.59 64 ARG A O 1
ATOM 498 N N . GLN A 1 65 ? -10.812 13.736 -10.382 1.00 57.03 65 GLN A N 1
ATOM 499 C CA . GLN A 1 65 ? -11.521 13.325 -11.588 1.00 57.03 65 GLN A CA 1
ATOM 500 C C . GLN A 1 65 ? -10.678 13.659 -12.820 1.00 57.03 65 GLN A C 1
ATOM 502 O O . GLN A 1 65 ? -10.098 14.746 -12.894 1.00 57.03 65 GLN A O 1
ATOM 507 N N . LEU A 1 66 ? -10.613 12.730 -13.773 1.00 57.69 66 LEU A N 1
ATOM 508 C CA . LEU A 1 66 ? -9.949 12.961 -15.053 1.00 57.69 66 LEU A CA 1
ATOM 509 C C . LEU A 1 66 ? -10.714 14.052 -15.815 1.00 57.69 66 LEU A C 1
ATOM 511 O O . LEU A 1 66 ? -11.897 13.886 -16.120 1.00 57.69 66 LEU A O 1
ATOM 515 N N . ARG A 1 67 ? -10.058 15.183 -16.102 1.00 46.69 67 ARG A N 1
ATOM 516 C CA . ARG A 1 67 ? -10.626 16.219 -16.975 1.00 46.69 67 ARG A CA 1
ATOM 517 C C . ARG A 1 67 ? -10.345 15.860 -18.425 1.00 46.69 67 ARG A C 1
ATOM 519 O O . ARG A 1 67 ? -9.207 15.605 -18.796 1.00 46.69 67 ARG A O 1
ATOM 526 N N . THR A 1 68 ? -11.391 15.864 -19.239 1.00 44.19 68 THR A N 1
ATOM 527 C CA . THR A 1 68 ? -11.369 15.425 -20.644 1.00 44.19 68 THR A CA 1
ATOM 528 C C . THR A 1 68 ? -11.062 16.564 -21.622 1.00 44.19 68 THR A C 1
ATOM 530 O O . THR A 1 68 ? -11.418 16.495 -22.799 1.00 44.19 68 THR A O 1
ATOM 533 N N . ASP A 1 69 ? -10.435 17.629 -21.118 1.00 41.66 69 ASP A N 1
ATOM 534 C CA . ASP A 1 69 ? -10.218 18.883 -21.843 1.00 41.66 69 ASP A CA 1
ATOM 535 C C . ASP A 1 69 ? -8.890 18.887 -22.629 1.00 41.66 69 ASP A C 1
ATOM 537 O O . ASP A 1 69 ? -8.716 19.706 -23.530 1.00 41.66 69 ASP A O 1
ATOM 541 N N . SER A 1 70 ? -7.983 17.945 -22.342 1.00 40.03 70 SER A N 1
ATOM 542 C CA . SER A 1 70 ? -6.731 17.740 -23.084 1.00 40.03 70 SER A CA 1
ATOM 543 C C . SER A 1 70 ? -6.984 16.876 -24.334 1.00 40.03 70 SER A C 1
ATOM 545 O O . SER A 1 70 ? -7.373 15.711 -24.197 1.00 40.03 70 SER A O 1
ATOM 547 N N . PRO A 1 71 ? -6.788 17.394 -25.566 1.00 3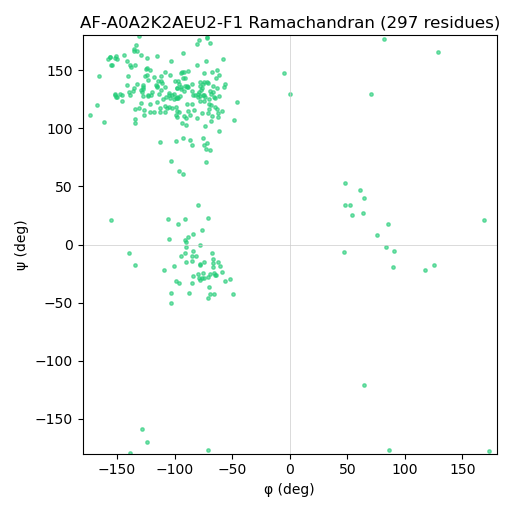5.53 71 PRO A N 1
ATOM 548 C CA . PRO A 1 71 ? -7.104 16.646 -26.780 1.00 35.53 71 PRO A CA 1
ATOM 549 C C . PRO A 1 71 ? -6.134 15.478 -27.000 1.00 35.53 71 PRO A C 1
ATOM 551 O O . PRO A 1 71 ? -4.940 15.693 -27.187 1.00 35.53 71 PRO A O 1
ATOM 554 N N . GLY A 1 72 ? -6.659 14.250 -27.054 1.00 44.59 72 GLY A N 1
ATOM 555 C CA . GLY A 1 72 ? -5.969 13.108 -27.671 1.00 44.59 72 GLY A CA 1
ATOM 556 C C . GLY A 1 72 ? -5.771 11.851 -26.819 1.00 44.59 72 GLY A C 1
ATOM 557 O O . GLY A 1 72 ? -5.535 10.804 -27.409 1.00 44.59 72 GLY A O 1
ATOM 558 N N . MET A 1 73 ? -5.886 11.903 -25.483 1.00 47.72 73 MET A N 1
ATOM 559 C CA . MET A 1 73 ? -5.472 10.761 -24.635 1.00 47.72 73 MET A CA 1
ATOM 560 C C . MET A 1 73 ? -6.604 9.976 -23.952 1.00 47.72 73 MET A C 1
ATOM 562 O O . MET A 1 73 ? -6.415 8.802 -23.642 1.00 47.72 73 MET A O 1
ATOM 566 N N . MET A 1 74 ? -7.801 10.552 -23.767 1.00 51.91 74 MET A N 1
ATOM 567 C CA . MET A 1 74 ? -8.921 9.864 -23.102 1.00 51.91 74 MET A CA 1
ATOM 568 C C . MET A 1 74 ? -10.281 10.123 -23.779 1.00 51.91 74 MET A C 1
ATOM 570 O O . MET A 1 74 ? -10.628 11.285 -24.006 1.00 51.91 74 MET A O 1
ATOM 574 N N . PRO A 1 75 ? -11.107 9.091 -24.065 1.00 54.28 75 PRO A N 1
ATOM 575 C CA . PRO A 1 75 ? -12.460 9.299 -24.570 1.00 54.28 75 PRO A CA 1
ATOM 576 C C . PRO A 1 75 ? -13.380 9.837 -23.462 1.00 54.28 75 PRO A C 1
ATOM 578 O O . PRO A 1 75 ? -13.356 9.359 -22.329 1.00 54.28 75 PRO A O 1
ATOM 581 N N . LYS A 1 76 ? -14.257 10.791 -23.807 1.00 56.28 76 LYS A N 1
ATOM 582 C CA . LYS A 1 76 ? -15.237 11.393 -22.873 1.00 56.28 76 LYS A CA 1
ATOM 583 C C . LYS A 1 76 ? -16.236 10.397 -22.272 1.00 56.28 76 LYS A C 1
ATOM 585 O O . LYS A 1 76 ? -16.865 10.702 -21.266 1.00 56.28 76 LYS A O 1
ATOM 590 N N . MET A 1 77 ? -16.383 9.230 -22.893 1.00 58.94 77 MET A N 1
ATOM 591 C CA . MET A 1 77 ? -17.230 8.132 -22.444 1.00 58.94 77 MET A CA 1
ATOM 592 C C . MET A 1 77 ? -16.570 6.815 -22.860 1.00 58.94 77 MET A C 1
ATOM 594 O O . MET A 1 77 ? -16.178 6.661 -24.018 1.00 58.94 77 MET A O 1
ATOM 598 N N . LEU A 1 78 ? -16.423 5.873 -21.926 1.00 68.25 78 LEU A N 1
ATOM 599 C CA . LEU A 1 78 ? -15.786 4.584 -22.193 1.00 68.25 78 LEU A CA 1
ATOM 600 C C . LEU A 1 78 ? -16.825 3.591 -22.733 1.00 68.25 78 LEU A C 1
ATOM 602 O O . LEU A 1 78 ? -17.720 3.170 -22.005 1.00 68.25 78 LEU A O 1
ATOM 606 N N . ASN A 1 79 ? -16.715 3.209 -24.007 1.00 71.12 79 ASN A N 1
ATOM 607 C CA . ASN A 1 79 ? -17.565 2.164 -24.580 1.00 71.12 79 ASN A CA 1
ATOM 608 C C . ASN A 1 79 ? -17.020 0.778 -24.199 1.00 71.12 79 ASN A C 1
ATOM 610 O O . ASN A 1 79 ? -16.001 0.356 -24.739 1.00 71.12 79 ASN A O 1
ATOM 614 N N . LEU A 1 80 ? -17.722 0.060 -23.319 1.00 75.69 80 LEU A N 1
ATOM 615 C CA . LEU A 1 80 ? -17.316 -1.264 -22.828 1.00 75.69 80 LEU A CA 1
ATOM 616 C C . LEU A 1 80 ? -17.335 -2.377 -23.893 1.00 75.69 80 LEU A C 1
ATOM 618 O O . LEU A 1 80 ? -16.766 -3.436 -23.658 1.00 75.69 80 LEU A O 1
ATOM 622 N N . LEU A 1 81 ? -17.936 -2.144 -25.067 1.00 75.62 81 LEU A N 1
ATOM 623 C CA . LEU A 1 81 ? -17.801 -3.046 -26.220 1.00 75.62 81 LEU A CA 1
ATOM 624 C C . LEU A 1 81 ? -16.424 -2.923 -26.887 1.00 75.62 81 LEU A C 1
ATOM 626 O O . LEU A 1 81 ? -15.941 -3.881 -27.471 1.00 75.62 81 LEU A O 1
ATOM 630 N N . ARG A 1 82 ? -15.793 -1.744 -26.796 1.00 73.75 82 ARG A N 1
ATOM 631 C CA . ARG A 1 82 ? -14.463 -1.461 -27.365 1.00 73.75 82 ARG A CA 1
ATOM 632 C C . ARG A 1 82 ? -13.345 -1.502 -26.331 1.00 73.75 82 ARG A C 1
ATOM 634 O O . ARG A 1 82 ? -12.182 -1.559 -26.706 1.00 73.75 82 ARG A O 1
ATOM 641 N N . PHE A 1 83 ? -13.675 -1.406 -25.047 1.00 78.69 83 PHE A N 1
ATOM 642 C CA . PHE A 1 83 ? -12.699 -1.300 -23.972 1.00 78.69 83 PHE A CA 1
ATOM 643 C C . PHE A 1 83 ? -12.994 -2.294 -22.858 1.00 78.69 83 PHE A C 1
ATOM 645 O O . PHE A 1 83 ? -14.013 -2.190 -22.170 1.00 78.69 83 PHE A O 1
ATOM 652 N N . ARG A 1 84 ? -12.062 -3.221 -22.634 1.00 83.69 84 ARG A N 1
ATOM 653 C CA . ARG A 1 84 ? -12.125 -4.171 -21.527 1.00 83.69 84 ARG A CA 1
ATOM 654 C C . ARG A 1 84 ? -11.542 -3.535 -20.269 1.00 83.69 84 ARG A C 1
ATOM 656 O O . ARG A 1 84 ? -10.453 -2.968 -20.294 1.00 83.69 84 ARG A O 1
ATOM 663 N N . LEU A 1 85 ? -12.268 -3.651 -19.159 1.00 84.88 85 LEU A N 1
ATOM 664 C CA . LEU A 1 85 ? -11.781 -3.318 -17.822 1.00 84.88 85 LEU A CA 1
ATOM 665 C C . LEU A 1 85 ? -11.281 -4.595 -17.145 1.00 84.88 85 LEU A C 1
ATOM 667 O O . LEU A 1 85 ? -12.074 -5.487 -16.848 1.00 84.88 85 LEU A O 1
ATOM 671 N N . VAL A 1 86 ? -9.979 -4.668 -16.886 1.00 87.25 86 VAL A N 1
ATOM 672 C CA . VAL A 1 86 ? -9.346 -5.738 -16.108 1.00 87.25 86 VAL A CA 1
ATOM 673 C C . VAL A 1 86 ? -9.062 -5.202 -14.709 1.00 87.25 86 VAL A C 1
ATOM 675 O O . VAL A 1 86 ? -8.317 -4.235 -14.545 1.00 87.25 86 VAL A O 1
ATOM 678 N N . GLU A 1 87 ? -9.682 -5.799 -13.693 1.00 90.38 87 GLU A N 1
ATOM 679 C CA . GLU A 1 87 ? -9.448 -5.440 -12.292 1.00 90.38 87 GLU A CA 1
ATOM 680 C C . GLU A 1 87 ? -8.017 -5.803 -11.870 1.00 90.38 87 GLU A C 1
ATOM 682 O O . GLU A 1 87 ? -7.565 -6.921 -12.100 1.00 90.38 87 GLU A O 1
ATOM 687 N N . ILE A 1 88 ? -7.319 -4.856 -11.237 1.00 88.31 88 ILE A N 1
ATOM 688 C CA . ILE A 1 88 ? -5.992 -5.069 -10.640 1.00 88.31 88 ILE A CA 1
ATOM 689 C C . ILE A 1 88 ? -6.124 -5.203 -9.126 1.00 88.31 88 ILE A C 1
ATOM 691 O O . ILE A 1 88 ? -5.580 -6.124 -8.526 1.00 88.31 88 ILE A O 1
ATOM 695 N N . THR A 1 89 ? -6.825 -4.262 -8.488 1.00 88.06 89 THR A N 1
ATOM 696 C CA . THR A 1 89 ? -7.006 -4.265 -7.034 1.00 88.06 89 THR A CA 1
ATOM 697 C C . THR A 1 89 ? -8.234 -3.464 -6.605 1.00 88.06 89 THR A C 1
ATOM 699 O O . THR A 1 89 ? -8.734 -2.603 -7.335 1.00 88.06 89 THR A O 1
ATOM 702 N N . LYS A 1 90 ? -8.712 -3.743 -5.392 1.00 87.38 90 LYS A N 1
ATOM 703 C CA . LYS A 1 90 ? -9.818 -3.054 -4.724 1.00 87.38 90 LYS A CA 1
ATOM 704 C C . LYS A 1 90 ? -9.306 -2.350 -3.477 1.00 87.38 90 LYS A C 1
ATOM 706 O O . LYS A 1 90 ? -8.581 -2.926 -2.673 1.00 87.38 90 LYS A O 1
ATOM 711 N N . ALA A 1 91 ? -9.752 -1.118 -3.292 1.00 85.50 91 ALA A N 1
ATOM 712 C CA . ALA A 1 91 ? -9.416 -0.273 -2.161 1.00 85.50 91 ALA A CA 1
ATOM 713 C C . ALA A 1 91 ? -10.672 0.394 -1.589 1.00 85.50 91 ALA A C 1
ATOM 715 O O . ALA A 1 91 ? -11.763 0.316 -2.161 1.00 85.50 91 ALA A O 1
ATOM 716 N N . CYS A 1 92 ? -10.519 1.056 -0.446 1.00 81.81 92 CYS A N 1
ATOM 717 C CA . CYS A 1 92 ? -11.601 1.776 0.214 1.00 81.81 92 CYS A CA 1
ATOM 718 C C . CYS A 1 92 ? -11.202 3.236 0.417 1.00 81.81 92 CYS A C 1
ATOM 720 O O . CYS A 1 92 ? -10.143 3.524 0.969 1.00 81.81 92 CYS A O 1
ATOM 722 N N . SER A 1 93 ? -12.064 4.159 -0.008 1.00 79.31 93 SER A N 1
ATOM 723 C CA . SER A 1 93 ? -11.910 5.587 0.263 1.00 79.31 93 SER A CA 1
ATOM 724 C C . SER A 1 93 ? -12.904 6.000 1.345 1.00 79.31 93 SER A C 1
ATOM 726 O O . SER A 1 93 ? -14.100 5.718 1.248 1.00 79.31 93 SER A O 1
ATOM 728 N N . LEU A 1 94 ? -12.413 6.664 2.393 1.00 79.50 94 LEU A N 1
ATOM 729 C CA . LEU A 1 94 ? -13.248 7.236 3.444 1.00 79.50 94 LEU A CA 1
ATOM 730 C C . LEU A 1 94 ? -13.440 8.731 3.178 1.00 79.50 94 LEU A C 1
ATOM 732 O O . LEU A 1 94 ? -12.506 9.524 3.297 1.00 79.50 94 LEU A O 1
ATOM 736 N N . LYS A 1 95 ? -14.667 9.124 2.838 1.00 77.88 95 LYS A N 1
ATOM 737 C CA . LYS A 1 95 ? -15.016 10.501 2.474 1.00 77.88 95 LYS A CA 1
ATOM 738 C C . LYS A 1 95 ? -15.850 11.142 3.574 1.00 77.88 95 LYS A C 1
ATOM 740 O O . LYS A 1 95 ? -16.972 10.719 3.830 1.00 77.88 95 LYS A O 1
ATOM 745 N N . LEU A 1 96 ? -15.308 12.165 4.228 1.00 71.00 96 LEU A N 1
ATOM 746 C CA . LEU A 1 96 ? -16.018 12.917 5.264 1.00 71.00 96 LEU A CA 1
ATOM 747 C C . LEU A 1 96 ? -17.064 13.848 4.630 1.00 71.00 96 LEU A C 1
ATOM 749 O O . LEU A 1 96 ? -16.792 14.477 3.610 1.00 71.00 96 LEU A O 1
ATOM 753 N N . ALA A 1 97 ? -18.245 13.968 5.239 1.00 68.00 97 ALA A N 1
ATOM 754 C CA . ALA A 1 97 ? -19.299 14.872 4.766 1.00 68.00 97 ALA A CA 1
ATOM 755 C C . ALA A 1 97 ? -18.936 16.359 4.951 1.00 68.00 97 ALA A C 1
ATOM 757 O O . ALA A 1 97 ? -19.439 17.216 4.229 1.00 68.00 97 ALA A O 1
ATOM 758 N N . SER A 1 98 ? -18.058 16.666 5.908 1.00 61.31 98 SER A N 1
ATOM 759 C CA . SER A 1 98 ? -17.562 18.014 6.184 1.00 61.31 98 SER A CA 1
ATOM 760 C C . SER A 1 98 ? -16.155 17.950 6.779 1.00 61.31 98 SER A C 1
ATOM 762 O O . SER A 1 98 ? -15.955 17.262 7.779 1.00 61.31 98 SER A O 1
ATOM 764 N N . GLY A 1 99 ? -15.207 18.697 6.209 1.00 58.56 99 GLY A N 1
ATOM 765 C CA . GLY A 1 99 ? -13.809 18.735 6.655 1.00 58.56 99 GLY A CA 1
ATOM 766 C C . GLY A 1 99 ? -12.925 17.638 6.047 1.00 58.56 99 GLY A C 1
ATOM 767 O O . GLY A 1 99 ? -13.356 16.866 5.193 1.00 58.56 99 GLY A O 1
ATOM 768 N N . SER A 1 100 ? -11.663 17.595 6.474 1.00 55.69 100 SER A N 1
ATOM 769 C CA . SER A 1 100 ? -10.728 16.505 6.160 1.00 55.69 100 SER A CA 1
ATOM 770 C C . SER A 1 100 ? -10.752 15.475 7.297 1.00 55.69 100 SER A C 1
ATOM 772 O O . SER A 1 100 ? -10.915 15.886 8.449 1.00 55.69 100 SER A O 1
ATOM 774 N N . PRO A 1 101 ? -10.558 14.166 7.046 1.00 56.31 101 PRO A N 1
ATOM 775 C CA . PRO A 1 101 ? -10.420 13.168 8.108 1.00 56.31 101 PRO A CA 1
ATOM 776 C C . PRO A 1 101 ? -9.053 13.289 8.809 1.00 56.31 101 PRO A C 1
ATOM 778 O O . PRO A 1 101 ? -8.169 12.450 8.654 1.00 56.31 101 PRO A O 1
ATOM 781 N N . HIS A 1 102 ? -8.870 14.358 9.587 1.00 53.72 102 HIS A N 1
ATOM 782 C CA . HIS A 1 102 ? -7.706 14.534 10.454 1.00 53.72 102 HIS A CA 1
ATOM 783 C C . HIS A 1 102 ? -7.635 13.357 11.442 1.00 53.72 102 HIS A C 1
ATOM 785 O O . HIS A 1 102 ? -8.533 13.175 12.261 1.00 53.72 102 HIS A O 1
ATOM 791 N N . GLY A 1 103 ? -6.586 12.541 11.326 1.00 57.62 103 GLY A N 1
ATOM 792 C CA . GLY A 1 103 ? -6.358 11.338 12.138 1.00 57.62 103 GLY A CA 1
ATOM 793 C C . GLY A 1 103 ? -6.333 10.022 11.349 1.00 57.62 103 GLY A C 1
ATOM 794 O O . GLY A 1 103 ? -5.741 9.060 11.822 1.00 57.62 103 GLY A O 1
ATOM 795 N N . ILE A 1 104 ? -6.922 9.961 10.146 1.00 66.12 104 ILE A N 1
ATOM 796 C CA . ILE A 1 104 ? -6.986 8.727 9.340 1.00 66.12 104 ILE A CA 1
ATOM 797 C C . ILE A 1 104 ? -6.134 8.891 8.081 1.00 66.12 104 ILE A C 1
ATOM 799 O O . ILE A 1 104 ? -6.433 9.729 7.234 1.00 66.12 104 ILE A O 1
ATOM 803 N N . ASN A 1 105 ? -5.098 8.058 7.945 1.00 66.06 105 ASN A N 1
ATOM 804 C CA . ASN A 1 105 ? -4.233 8.040 6.761 1.00 66.06 105 ASN A CA 1
ATOM 805 C C . ASN A 1 105 ? -4.770 7.108 5.656 1.00 66.06 105 ASN A C 1
ATOM 807 O O . ASN A 1 105 ? -4.753 7.465 4.483 1.00 66.06 105 ASN A O 1
ATOM 811 N N . LYS A 1 106 ? -5.267 5.921 6.033 1.00 76.38 106 LYS A N 1
ATOM 812 C CA . LYS A 1 106 ? -5.723 4.858 5.121 1.00 76.38 106 LYS A CA 1
ATOM 813 C C . LYS A 1 106 ? -6.762 3.975 5.817 1.00 76.38 106 LYS A C 1
ATOM 815 O O . LYS A 1 106 ? -6.770 3.897 7.044 1.00 76.38 106 LYS A O 1
ATOM 820 N N . VAL A 1 107 ? -7.635 3.321 5.049 1.00 80.81 107 VAL A N 1
ATOM 821 C CA . VAL A 1 107 ? -8.679 2.414 5.560 1.00 80.81 107 VAL A CA 1
ATOM 822 C C . VAL A 1 107 ? -8.702 1.145 4.717 1.00 80.81 107 VAL A C 1
ATOM 824 O O . VAL A 1 107 ? -8.707 1.215 3.491 1.00 80.81 107 VAL A O 1
ATOM 827 N N . VAL A 1 108 ? -8.774 -0.010 5.376 1.00 80.75 108 VAL A N 1
ATOM 828 C CA . VAL A 1 108 ? -8.985 -1.312 4.733 1.00 80.75 108 VAL A CA 1
ATOM 829 C C . VAL A 1 108 ? -10.247 -1.971 5.280 1.00 80.75 108 VAL A C 1
ATOM 831 O O . VAL A 1 108 ? -10.617 -1.755 6.433 1.00 80.75 108 VAL A O 1
ATOM 834 N N . LEU A 1 109 ? -10.907 -2.780 4.452 1.00 75.50 109 LEU A N 1
ATOM 835 C CA . LEU A 1 109 ? -11.987 -3.661 4.888 1.00 75.50 109 LEU A CA 1
ATOM 836 C C . LEU A 1 109 ? -11.438 -5.067 5.114 1.00 75.50 109 LEU A C 1
ATOM 838 O O . LEU A 1 109 ? -10.722 -5.597 4.266 1.00 75.50 109 LEU A O 1
ATOM 842 N N . LEU A 1 110 ? -11.827 -5.672 6.233 1.00 67.69 110 LEU A N 1
ATOM 843 C CA . LEU A 1 110 ? -11.563 -7.072 6.543 1.00 67.69 110 LEU A CA 1
ATOM 844 C C . LEU A 1 110 ? -12.877 -7.864 6.533 1.00 67.69 110 LEU A C 1
ATOM 846 O O . LEU A 1 110 ? -13.891 -7.347 7.015 1.00 67.69 110 LEU A O 1
ATOM 850 N N . PRO A 1 111 ? -12.891 -9.107 6.013 1.00 58.56 111 PRO A N 1
ATOM 851 C CA . PRO A 1 111 ? -14.018 -10.015 6.198 1.00 58.56 111 PRO A CA 1
ATOM 852 C C . PRO A 1 111 ? -14.283 -10.220 7.694 1.00 58.56 111 PRO A C 1
ATOM 854 O O . PRO A 1 111 ? -13.353 -10.406 8.476 1.00 58.56 111 PRO A O 1
ATOM 857 N N . SER A 1 112 ? -15.548 -10.168 8.109 1.00 47.97 112 SER A N 1
ATOM 858 C CA . SER A 1 112 ? -15.894 -10.187 9.534 1.00 47.97 112 SER A CA 1
ATOM 859 C C . SER A 1 112 ? -15.706 -11.577 10.149 1.00 47.97 112 SER A C 1
ATOM 861 O O . SER A 1 112 ? -16.573 -12.443 10.018 1.00 47.97 112 SER A O 1
ATOM 863 N N . SER A 1 113 ? -14.606 -11.774 10.877 1.00 44.28 113 SER A N 1
ATOM 864 C CA . SER A 1 113 ? -14.466 -12.861 11.846 1.00 44.28 113 SER A CA 1
ATOM 865 C C . SER A 1 113 ? -13.858 -12.371 13.170 1.00 44.28 113 SER A C 1
ATOM 867 O O . SER A 1 113 ? -12.650 -12.244 13.343 1.00 44.28 113 SER A O 1
ATOM 869 N N . THR A 1 114 ? -14.731 -12.246 14.175 1.00 35.34 114 THR A N 1
ATOM 870 C CA . THR A 1 114 ? -14.409 -12.094 15.614 1.00 35.34 114 THR A CA 1
ATOM 871 C C . THR A 1 114 ? -14.049 -10.679 16.122 1.00 35.34 114 THR A C 1
ATOM 873 O O . THR A 1 114 ? -14.264 -9.679 15.439 1.00 35.34 114 THR A O 1
ATOM 876 N N . ASN A 1 115 ? -13.827 -10.573 17.442 1.00 38.69 115 ASN A N 1
ATOM 877 C CA . ASN A 1 115 ? -14.361 -9.487 18.276 1.00 38.69 115 ASN A CA 1
ATOM 878 C C . ASN A 1 115 ? -13.700 -9.441 19.676 1.00 38.69 115 ASN A C 1
ATOM 880 O O . ASN A 1 115 ? -13.900 -10.410 20.411 1.00 38.69 115 ASN A O 1
ATOM 884 N N . ARG A 1 116 ? -13.029 -8.332 20.068 1.00 36.78 116 ARG A N 1
ATOM 885 C CA . ARG A 1 116 ? -12.950 -7.715 21.434 1.00 36.78 116 ARG A CA 1
ATOM 886 C C . ARG A 1 116 ? -11.930 -6.541 21.490 1.00 36.78 116 ARG A C 1
ATOM 888 O O . ARG A 1 116 ? -11.499 -6.097 20.438 1.00 36.78 116 ARG A O 1
ATOM 895 N N . ASN A 1 117 ? -11.732 -5.938 22.671 1.00 33.50 117 ASN A N 1
ATOM 896 C CA . ASN A 1 117 ? -11.103 -4.617 22.963 1.00 33.50 117 ASN A CA 1
ATOM 897 C C . ASN A 1 117 ? -9.540 -4.673 22.951 1.00 33.50 117 ASN A C 1
ATOM 899 O O . ASN A 1 117 ? -9.044 -5.789 22.878 1.00 33.50 117 ASN A O 1
ATOM 903 N N . THR A 1 118 ? -8.691 -3.622 23.040 1.00 35.16 118 THR A N 1
ATOM 904 C CA . THR A 1 118 ? -8.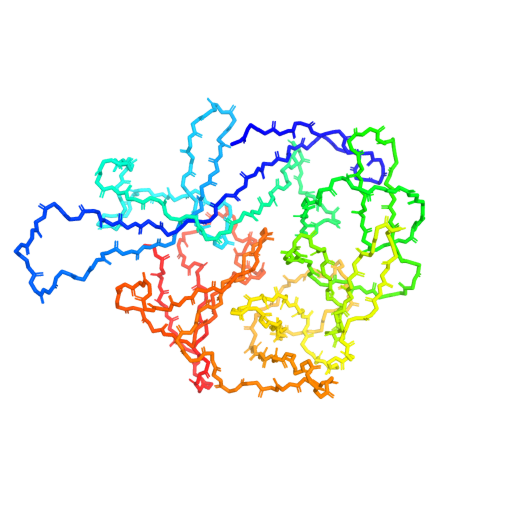704 -2.209 23.549 1.00 35.16 118 THR A CA 1
ATOM 905 C C . THR A 1 118 ? -7.614 -1.342 22.846 1.00 35.16 118 THR A C 1
ATOM 907 O O . THR A 1 118 ? -6.676 -1.915 22.325 1.00 35.16 118 THR A O 1
ATOM 910 N N . ASN A 1 119 ? -7.715 0.007 22.887 1.00 33.50 119 ASN A N 1
ATOM 911 C CA . ASN A 1 119 ? -6.715 1.097 22.618 1.00 33.50 119 ASN A CA 1
ATOM 912 C C . ASN A 1 119 ? -5.226 0.733 22.314 1.00 33.50 119 ASN A C 1
ATOM 914 O O . ASN A 1 119 ? -4.695 -0.156 22.953 1.00 33.50 119 ASN A O 1
ATOM 918 N N . GLU A 1 120 ? -4.419 1.431 21.490 1.00 42.88 120 GLU A N 1
ATOM 919 C CA . GLU A 1 120 ? -4.528 2.611 20.594 1.00 42.88 120 GLU A CA 1
ATOM 920 C C . GLU A 1 120 ? -3.982 2.283 19.149 1.00 42.88 120 GLU A C 1
ATOM 922 O O . GLU A 1 120 ? -3.989 1.136 18.700 1.00 42.88 120 GLU A O 1
ATOM 927 N N . LYS A 1 121 ? -3.614 3.309 18.366 1.00 53.34 121 LYS A N 1
ATOM 928 C CA . LYS A 1 121 ? -2.851 3.379 17.087 1.00 53.34 121 LYS A CA 1
ATOM 929 C C . LYS A 1 121 ? -3.090 2.507 15.845 1.00 53.34 121 LYS A C 1
ATOM 931 O O . LYS A 1 121 ? -2.597 2.920 14.798 1.00 53.34 121 LYS A O 1
ATOM 936 N N . ILE A 1 122 ? -3.949 1.491 15.837 1.00 52.94 122 ILE A N 1
ATOM 937 C CA . ILE A 1 122 ? -4.723 1.143 14.620 1.00 52.94 122 ILE A CA 1
ATOM 938 C C . ILE A 1 122 ? -6.194 1.105 15.005 1.00 52.94 122 ILE A C 1
ATOM 940 O O . ILE A 1 122 ? -6.617 0.242 15.763 1.00 52.94 122 ILE A O 1
ATOM 944 N N . GLY A 1 123 ? -6.975 2.062 14.502 1.00 54.31 123 GLY A N 1
ATOM 945 C CA . GLY A 1 123 ? -8.404 2.150 14.790 1.00 54.31 123 GLY A CA 1
ATOM 946 C C . GLY A 1 123 ? -9.203 1.119 13.997 1.00 54.31 123 GLY A C 1
ATOM 947 O O . GLY A 1 123 ? -9.331 1.240 12.780 1.00 54.31 123 GLY A O 1
ATOM 948 N N . PHE A 1 124 ? -9.793 0.153 14.694 1.00 61.31 124 PHE A N 1
ATOM 949 C CA . PHE A 1 124 ? -10.775 -0.776 14.153 1.00 61.31 124 PHE A CA 1
ATOM 950 C C . PHE A 1 124 ? -12.178 -0.393 14.638 1.00 61.31 124 PHE A C 1
ATOM 952 O O . PHE A 1 124 ? -12.431 -0.192 15.828 1.00 61.31 124 PHE A O 1
ATOM 959 N N . TRP A 1 125 ? -13.118 -0.298 13.704 1.00 58.59 125 TRP A N 1
ATOM 960 C CA . TRP A 1 125 ? -14.512 0.002 14.004 1.00 58.59 125 TRP A CA 1
ATOM 961 C C . TRP A 1 125 ? -15.422 -0.909 13.188 1.00 58.59 125 TRP A C 1
ATOM 963 O O . TRP A 1 125 ? -15.242 -1.063 11.979 1.00 58.59 125 TRP A O 1
ATOM 973 N N . ARG A 1 126 ? -16.405 -1.507 13.863 1.00 59.16 126 ARG A N 1
ATOM 974 C CA . ARG A 1 126 ? -17.439 -2.339 13.245 1.00 59.16 126 ARG A CA 1
ATOM 975 C C . ARG A 1 126 ? -18.743 -1.564 13.174 1.00 59.16 126 ARG A C 1
ATOM 977 O O . ARG A 1 126 ? -19.047 -0.766 14.056 1.00 59.16 126 ARG A O 1
ATOM 984 N N . PHE A 1 127 ? -19.509 -1.818 12.118 1.00 50.44 127 PHE A N 1
ATOM 985 C CA . PHE A 1 127 ? -20.704 -1.049 11.761 1.00 50.44 127 PHE A CA 1
ATOM 986 C C . PHE A 1 127 ? -21.793 -1.024 12.856 1.00 50.44 127 PHE A C 1
ATOM 988 O O . PHE A 1 127 ? -22.601 -0.099 12.904 1.00 50.44 127 PHE A O 1
ATOM 995 N N . ASP A 1 128 ? -21.796 -2.018 13.744 1.00 62.59 128 ASP A N 1
ATOM 996 C CA . ASP A 1 128 ? -22.701 -2.183 14.882 1.00 62.59 128 ASP A CA 1
ATOM 997 C C . ASP A 1 128 ? -22.195 -1.557 16.201 1.00 62.59 128 ASP A C 1
ATOM 999 O O . ASP A 1 128 ? -22.946 -1.493 17.179 1.00 62.59 128 ASP A O 1
ATOM 1003 N N . GLU A 1 129 ? -20.953 -1.061 16.260 1.00 65.75 129 GLU A N 1
ATOM 1004 C CA . GLU A 1 129 ? -20.320 -0.608 17.506 1.00 65.75 129 GLU A CA 1
ATOM 1005 C C . GLU A 1 129 ? -20.362 0.914 17.714 1.00 65.75 129 GLU A C 1
ATOM 1007 O O . GLU A 1 129 ? -20.177 1.722 16.803 1.00 65.75 129 GLU A O 1
ATOM 1012 N N . LYS A 1 130 ? -20.593 1.325 18.968 1.00 64.50 130 LYS A N 1
ATOM 1013 C CA . LYS A 1 130 ? -20.727 2.739 19.365 1.00 64.50 130 LYS A CA 1
ATOM 1014 C C . LYS A 1 130 ? -19.400 3.441 19.653 1.00 64.50 130 LYS A C 1
ATOM 1016 O O . LYS A 1 130 ? -19.397 4.658 19.827 1.00 64.50 130 LYS A O 1
ATOM 1021 N N . GLU A 1 131 ? -18.303 2.698 19.727 1.00 64.75 131 GLU A N 1
ATOM 1022 C CA . GLU A 1 131 ? -16.981 3.185 20.124 1.00 64.75 131 GLU A CA 1
ATOM 1023 C C . GLU A 1 131 ? -15.911 2.576 19.214 1.00 64.75 131 GLU A C 1
ATOM 1025 O O . GLU A 1 131 ? -16.110 1.503 18.640 1.00 64.75 131 GLU A O 1
ATOM 1030 N N . TRP A 1 132 ? -14.791 3.280 19.050 1.00 67.88 132 TRP A N 1
ATOM 1031 C CA . TRP A 1 132 ? -13.630 2.732 18.355 1.00 67.88 132 TRP A CA 1
ATOM 1032 C C . TRP A 1 132 ? -12.905 1.763 19.276 1.00 67.88 132 TRP A C 1
ATOM 1034 O O . TRP A 1 132 ? -12.641 2.083 20.434 1.00 67.88 132 TRP A O 1
ATOM 1044 N N . LYS A 1 133 ? -12.533 0.607 18.735 1.00 69.00 133 LYS A N 1
ATOM 1045 C CA . LYS A 1 133 ? -11.465 -0.203 19.307 1.00 69.00 133 LYS A CA 1
ATOM 1046 C C . LYS A 1 133 ? -10.181 0.214 18.625 1.00 69.00 133 LYS A C 1
ATOM 1048 O O . LYS A 1 133 ? -10.177 0.585 17.452 1.00 69.00 133 LYS A O 1
ATOM 1053 N N . PHE A 1 134 ? -9.091 0.138 19.354 1.00 70.12 134 PHE A N 1
ATOM 1054 C CA . PHE A 1 134 ? -7.796 0.139 18.714 1.00 70.12 134 PHE A CA 1
ATOM 1055 C C . PHE A 1 134 ? -7.035 -1.113 19.161 1.00 70.12 134 PHE A C 1
ATOM 1057 O O . PHE A 1 134 ? -7.680 -2.031 19.667 1.00 70.12 134 PHE A O 1
ATOM 1064 N N . ILE A 1 135 ? -5.742 -1.198 18.854 1.00 68.12 135 ILE A N 1
ATOM 1065 C CA . ILE A 1 135 ? -5.049 -2.480 18.676 1.00 68.12 135 ILE A CA 1
ATOM 1066 C C . ILE A 1 135 ? -3.682 -2.545 19.389 1.00 68.12 135 ILE A C 1
ATOM 1068 O O . ILE A 1 135 ? -3.182 -3.646 19.611 1.00 68.12 135 ILE A O 1
ATOM 1072 N N . ASP A 1 136 ? -3.075 -1.412 19.770 1.00 62.12 136 ASP A N 1
ATOM 1073 C CA . ASP A 1 136 ? -1.766 -1.395 20.442 1.00 62.12 136 ASP A CA 1
ATOM 1074 C C . ASP A 1 136 ? -1.579 -0.198 21.397 1.00 62.12 136 ASP A C 1
ATOM 1076 O O . ASP A 1 136 ? -1.738 0.959 21.001 1.00 62.12 136 ASP A O 1
ATOM 1080 N N . GLU A 1 137 ? -1.216 -0.461 22.656 1.00 53.44 137 GLU A N 1
ATOM 1081 C CA . GLU A 1 137 ? -0.819 0.568 23.636 1.00 53.44 137 GLU A CA 1
ATOM 1082 C C . GLU A 1 137 ? 0.669 0.950 23.524 1.00 53.44 137 GLU A C 1
ATOM 1084 O O . GLU A 1 137 ? 1.099 1.969 24.074 1.00 53.44 137 GLU A O 1
ATOM 1089 N N . THR A 1 138 ? 1.480 0.154 22.819 1.00 50.69 138 THR A N 1
ATOM 1090 C CA . THR A 1 138 ? 2.900 0.440 22.622 1.00 50.69 138 THR A CA 1
ATOM 1091 C C . THR A 1 138 ? 3.103 1.570 21.610 1.00 50.69 138 THR A C 1
ATOM 1093 O O . THR A 1 138 ? 2.315 1.816 20.699 1.00 50.69 138 THR A O 1
ATOM 1096 N N . SER A 1 139 ? 4.160 2.355 21.814 1.00 53.03 139 SER A N 1
ATOM 1097 C CA . SER A 1 139 ? 4.282 3.722 21.291 1.00 53.03 139 SER A CA 1
ATOM 1098 C C . SER A 1 139 ? 4.611 3.839 19.793 1.00 53.03 139 SER A C 1
ATOM 1100 O O . SER A 1 139 ? 4.931 4.936 19.315 1.00 53.03 139 SER A O 1
ATOM 1102 N N . PHE A 1 140 ? 4.505 2.749 19.031 1.00 58.56 140 PHE A N 1
ATOM 1103 C CA . PHE A 1 140 ? 4.821 2.716 17.609 1.00 58.56 140 PHE A CA 1
ATOM 1104 C C . PHE A 1 140 ? 3.789 3.487 16.778 1.00 58.56 140 PHE A C 1
ATOM 1106 O O . PHE A 1 140 ? 2.583 3.456 17.006 1.00 58.56 140 PHE A O 1
ATOM 1113 N N . ASN A 1 141 ? 4.284 4.233 15.793 1.00 73.31 141 ASN A N 1
ATOM 1114 C CA . ASN A 1 141 ? 3.441 4.872 14.790 1.00 73.31 141 ASN A CA 1
ATOM 1115 C C . ASN A 1 141 ? 3.503 4.014 13.522 1.00 73.31 141 ASN A C 1
ATOM 1117 O O . ASN A 1 141 ? 4.601 3.792 13.007 1.00 73.31 141 ASN A O 1
ATOM 1121 N N . TYR A 1 142 ? 2.352 3.591 13.005 1.00 82.94 142 TYR A N 1
ATOM 1122 C CA . TYR A 1 142 ? 2.257 2.906 11.714 1.00 82.94 142 TYR A CA 1
ATOM 1123 C C . TYR A 1 142 ? 2.184 3.926 10.580 1.00 82.94 142 TYR A C 1
ATOM 1125 O O . TYR A 1 142 ? 1.510 4.953 10.701 1.00 82.94 142 TYR A O 1
ATOM 1133 N N . ASP A 1 143 ? 2.901 3.661 9.491 1.00 85.75 143 ASP A N 1
ATOM 1134 C CA . ASP A 1 143 ? 2.871 4.516 8.302 1.00 85.75 143 ASP A CA 1
ATOM 1135 C C . ASP A 1 143 ? 1.881 4.002 7.247 1.00 85.75 143 ASP A C 1
ATOM 1137 O O . ASP A 1 143 ? 1.254 4.821 6.566 1.00 85.75 143 ASP A O 1
ATOM 1141 N N . ASP A 1 144 ? 1.704 2.678 7.131 1.00 89.44 144 ASP A N 1
ATOM 1142 C CA . ASP A 1 144 ? 0.855 2.063 6.105 1.00 89.44 144 ASP A CA 1
ATOM 1143 C C . ASP A 1 144 ? 0.215 0.721 6.538 1.00 89.44 144 ASP A C 1
ATOM 1145 O O . ASP A 1 144 ? 0.684 0.051 7.460 1.00 89.44 144 ASP A O 1
ATOM 1149 N N . ILE A 1 145 ? -0.869 0.340 5.852 1.00 90.25 145 ILE A N 1
ATOM 1150 C CA . ILE A 1 145 ? -1.651 -0.894 6.036 1.00 90.25 145 ILE A CA 1
ATOM 1151 C C . ILE A 1 145 ? -2.109 -1.447 4.676 1.00 90.25 145 ILE A C 1
ATOM 1153 O O . ILE A 1 145 ? -2.572 -0.690 3.818 1.00 90.25 145 ILE A O 1
ATOM 1157 N N . ILE A 1 146 ? -2.019 -2.762 4.469 1.00 90.12 146 ILE A N 1
ATOM 1158 C CA . ILE A 1 146 ? -2.590 -3.460 3.305 1.00 90.12 146 ILE A CA 1
ATOM 1159 C C . ILE A 1 146 ? -3.366 -4.710 3.733 1.00 90.12 146 ILE A C 1
ATOM 1161 O O . ILE A 1 146 ? -3.252 -5.171 4.868 1.00 90.12 146 ILE A O 1
ATOM 1165 N N . VAL A 1 147 ? -4.148 -5.271 2.809 1.00 88.00 147 VAL A N 1
ATOM 1166 C CA . VAL A 1 147 ? -4.752 -6.601 2.951 1.00 88.00 147 VAL A CA 1
ATOM 1167 C C . VAL A 1 147 ? -4.158 -7.502 1.879 1.00 88.00 147 VAL A C 1
ATOM 1169 O O . VAL A 1 147 ? -4.263 -7.197 0.695 1.00 88.00 147 VAL A O 1
ATOM 1172 N N . TYR A 1 148 ? -3.556 -8.610 2.298 1.00 88.06 148 TYR A N 1
ATOM 1173 C CA . TYR A 1 148 ? -2.949 -9.612 1.430 1.00 88.06 148 TYR A CA 1
ATOM 1174 C C . TYR A 1 148 ? -3.495 -10.991 1.807 1.00 88.06 148 TYR A C 1
ATOM 1176 O O . TYR A 1 148 ? -3.585 -11.325 2.985 1.00 88.06 148 TYR A O 1
ATOM 1184 N N . ARG A 1 149 ? -3.947 -11.770 0.814 1.00 86.31 149 ARG A N 1
ATOM 1185 C CA . ARG A 1 149 ? -4.593 -13.092 1.002 1.00 86.31 149 ARG A CA 1
ATOM 1186 C C . ARG A 1 149 ? -5.711 -13.114 2.069 1.00 86.31 149 ARG A C 1
ATOM 1188 O O . ARG A 1 149 ? -5.913 -14.112 2.750 1.00 86.31 149 ARG A O 1
ATOM 1195 N N . GLY A 1 150 ? -6.454 -12.010 2.203 1.00 82.75 150 GLY A N 1
ATOM 1196 C CA . GLY A 1 150 ? -7.544 -11.849 3.180 1.00 82.75 150 GLY A CA 1
ATOM 1197 C C . GLY A 1 150 ? -7.108 -11.423 4.589 1.00 82.75 150 GLY A C 1
ATOM 1198 O O . GLY A 1 150 ? -7.965 -11.191 5.437 1.00 82.75 150 GLY A O 1
ATOM 1199 N N . GLN A 1 151 ? -5.805 -11.270 4.823 1.00 85.94 151 GLN A N 1
ATOM 1200 C CA . GLN A 1 151 ? -5.200 -10.922 6.104 1.00 85.94 151 GLN A CA 1
ATOM 1201 C C . GLN A 1 151 ? -4.672 -9.474 6.075 1.00 85.94 151 GLN A C 1
ATOM 1203 O O . GLN A 1 151 ? -4.058 -9.054 5.095 1.00 85.94 151 GLN A O 1
ATOM 1208 N N . ALA A 1 152 ? -4.916 -8.685 7.128 1.00 89.62 152 ALA A N 1
ATOM 1209 C CA . ALA A 1 152 ? -4.329 -7.348 7.272 1.00 89.62 152 ALA A CA 1
ATOM 1210 C C . ALA A 1 152 ? -2.870 -7.419 7.731 1.00 89.62 152 ALA A C 1
ATOM 1212 O O . ALA A 1 152 ? -2.561 -8.131 8.693 1.00 89.62 152 ALA A O 1
ATOM 1213 N N . TYR A 1 153 ? -2.035 -6.601 7.089 1.00 91.69 153 TYR A N 1
ATOM 1214 C CA . TYR A 1 153 ? -0.630 -6.362 7.411 1.00 91.69 153 TYR A CA 1
ATOM 1215 C C . TYR A 1 153 ? -0.380 -4.861 7.546 1.00 91.69 153 TYR A C 1
ATOM 1217 O O . TYR A 1 153 ? -0.864 -4.073 6.732 1.00 91.69 153 TYR A O 1
ATOM 1225 N N . VAL A 1 154 ? 0.382 -4.461 8.558 1.00 91.56 154 VAL A N 1
ATOM 1226 C CA . VAL A 1 154 ? 0.733 -3.064 8.856 1.00 91.56 154 VAL A CA 1
ATOM 1227 C C . VAL A 1 154 ? 2.244 -2.920 8.925 1.00 91.56 154 VAL A C 1
ATOM 1229 O O . VAL A 1 154 ? 2.930 -3.869 9.300 1.00 91.56 154 VAL A O 1
ATOM 1232 N N . VAL A 1 155 ? 2.758 -1.737 8.595 1.00 91.62 155 VAL A N 1
ATOM 1233 C CA . VAL A 1 155 ? 4.185 -1.417 8.714 1.00 91.62 155 VAL A CA 1
ATOM 1234 C C . VAL A 1 155 ? 4.397 -0.227 9.650 1.00 91.62 155 VAL A C 1
ATOM 1236 O O . VAL A 1 155 ? 3.748 0.818 9.517 1.00 91.62 155 VAL A O 1
ATOM 1239 N N . ASP A 1 156 ? 5.291 -0.395 10.623 1.00 88.62 156 ASP A N 1
ATOM 1240 C CA . ASP A 1 156 ? 5.700 0.671 11.540 1.00 88.62 156 ASP A CA 1
ATOM 1241 C C . ASP A 1 156 ? 6.718 1.640 10.891 1.00 88.62 156 ASP A C 1
ATOM 1243 O O . ASP A 1 156 ? 7.192 1.439 9.770 1.00 88.62 156 ASP A O 1
ATOM 1247 N N . ARG A 1 157 ? 7.100 2.707 11.606 1.00 84.69 157 ARG A N 1
ATOM 1248 C CA . ARG A 1 157 ? 8.150 3.637 11.142 1.00 84.69 157 ARG A CA 1
ATOM 1249 C C . ARG A 1 157 ? 9.545 3.014 11.012 1.00 84.69 157 ARG A C 1
ATOM 1251 O O . ARG A 1 157 ? 10.341 3.524 10.221 1.00 84.69 157 ARG A O 1
ATOM 1258 N N . LEU A 1 158 ? 9.856 1.958 11.767 1.00 89.00 158 LEU A N 1
ATOM 1259 C CA . LEU A 1 158 ? 11.120 1.217 11.664 1.00 89.00 158 LEU A CA 1
ATOM 1260 C C . LEU A 1 158 ? 11.151 0.327 10.409 1.00 89.00 158 LEU A C 1
ATOM 1262 O O . LEU A 1 158 ? 12.230 -0.095 9.997 1.00 89.00 158 LEU A O 1
ATOM 1266 N N . GLY A 1 159 ? 9.996 0.091 9.778 1.00 90.62 159 GLY A N 1
ATOM 1267 C CA . GLY A 1 159 ? 9.791 -0.823 8.658 1.00 90.62 159 GLY A CA 1
ATOM 1268 C C . GLY A 1 159 ? 9.533 -2.271 9.087 1.00 90.62 159 GLY A C 1
ATOM 1269 O O . GLY A 1 159 ? 9.680 -3.173 8.270 1.00 90.62 159 GLY A O 1
ATOM 1270 N N . THR A 1 160 ? 9.171 -2.503 10.349 1.00 92.75 160 THR A N 1
ATOM 1271 C CA . THR A 1 160 ? 8.707 -3.801 10.853 1.00 92.75 160 THR A CA 1
ATOM 1272 C C . THR A 1 160 ? 7.283 -4.057 10.361 1.00 92.75 160 THR A C 1
ATOM 1274 O O . THR A 1 160 ? 6.405 -3.209 10.543 1.00 92.75 160 THR A O 1
ATOM 1277 N N . ILE A 1 161 ? 7.037 -5.222 9.760 1.00 94.38 161 ILE A N 1
ATOM 1278 C CA . ILE A 1 161 ? 5.698 -5.679 9.383 1.00 94.38 161 ILE A CA 1
ATOM 1279 C C . ILE A 1 161 ? 5.085 -6.461 10.545 1.00 94.38 161 ILE A C 1
ATOM 1281 O O . ILE A 1 161 ? 5.725 -7.344 11.121 1.00 94.38 161 ILE A O 1
ATOM 1285 N N . TYR A 1 162 ? 3.814 -6.189 10.827 1.00 92.25 162 TYR A N 1
ATOM 1286 C CA . TYR A 1 162 ? 2.960 -6.969 11.720 1.00 92.25 162 TYR A CA 1
ATOM 1287 C C . TYR A 1 162 ? 1.698 -7.409 10.976 1.00 92.25 162 TYR A C 1
ATOM 1289 O O . TYR A 1 162 ? 1.228 -6.697 10.089 1.00 92.25 162 TYR A O 1
ATOM 1297 N N . TRP A 1 163 ? 1.106 -8.538 11.362 1.00 91.50 163 TRP A N 1
ATOM 1298 C CA . TRP A 1 163 ? -0.221 -8.956 10.904 1.00 91.50 163 TRP A CA 1
ATOM 1299 C C . TRP A 1 163 ? -1.240 -8.918 12.047 1.00 91.50 163 TRP A C 1
ATOM 1301 O O . TRP A 1 163 ? -0.899 -9.175 13.201 1.00 91.50 163 TRP A O 1
ATOM 1311 N N . ILE A 1 164 ? -2.488 -8.559 11.731 1.00 86.81 164 ILE A N 1
ATOM 1312 C CA . ILE A 1 164 ? -3.570 -8.398 12.719 1.00 86.81 164 ILE A CA 1
ATOM 1313 C C . ILE A 1 164 ? -4.358 -9.705 12.828 1.00 86.81 164 ILE A C 1
ATOM 1315 O O . ILE A 1 164 ? -5.149 -10.018 11.939 1.00 86.81 164 ILE A O 1
ATOM 1319 N N . ASN A 1 165 ? -4.173 -10.478 13.896 1.00 82.44 165 ASN A N 1
ATOM 1320 C CA . ASN A 1 165 ? -4.885 -11.750 14.045 1.00 82.44 165 ASN A CA 1
ATOM 1321 C C . ASN A 1 165 ? -6.404 -11.564 14.294 1.00 82.44 165 ASN A C 1
ATOM 1323 O O . ASN A 1 165 ? -6.895 -10.455 14.511 1.00 82.44 165 ASN A O 1
ATOM 1327 N N . SER A 1 166 ? -7.166 -12.662 14.316 1.00 77.69 166 SER A N 1
ATOM 1328 C CA . SER A 1 166 ? -8.626 -12.654 14.552 1.00 77.69 166 SER A CA 1
ATOM 1329 C C . SER A 1 166 ? -9.060 -12.127 15.931 1.00 77.69 166 SER A C 1
ATOM 1331 O O . SER A 1 166 ? -10.231 -11.796 16.126 1.00 77.69 166 SER A O 1
ATOM 1333 N N . SER A 1 167 ? -8.130 -12.029 16.883 1.00 76.94 167 SER A N 1
ATOM 1334 C CA . SER A 1 167 ? -8.333 -11.412 18.199 1.00 76.94 167 SER A CA 1
ATOM 1335 C C . SER A 1 167 ? -7.999 -9.915 18.217 1.00 76.94 167 SER A C 1
ATOM 1337 O O . SER A 1 167 ? -8.083 -9.310 19.279 1.00 76.94 167 SER A O 1
ATOM 1339 N N . LEU A 1 168 ? -7.655 -9.327 17.063 1.00 75.94 168 LEU A N 1
ATOM 1340 C CA . LEU A 1 168 ? -7.178 -7.951 16.889 1.00 75.94 168 LEU A CA 1
ATOM 1341 C C . LEU A 1 168 ? -5.834 -7.649 17.574 1.00 75.94 168 LEU A C 1
ATOM 1343 O O . LEU A 1 168 ? -5.549 -6.496 17.871 1.00 75.94 168 LEU A O 1
ATOM 1347 N N . ASN A 1 169 ? -4.981 -8.660 17.761 1.00 82.06 169 ASN A N 1
ATOM 1348 C CA . ASN A 1 169 ? -3.609 -8.464 18.233 1.00 82.06 169 ASN A CA 1
ATOM 1349 C C . ASN A 1 169 ? -2.646 -8.337 17.047 1.00 82.06 169 ASN A C 1
ATOM 1351 O O . ASN A 1 169 ? -2.760 -9.082 16.068 1.00 82.06 169 ASN A O 1
ATOM 1355 N N . LEU A 1 170 ? -1.641 -7.471 17.179 1.00 86.31 170 LEU A N 1
ATOM 1356 C CA . LEU A 1 170 ? -0.504 -7.424 16.261 1.00 86.31 170 LEU A CA 1
ATOM 1357 C C . LEU A 1 170 ? 0.484 -8.544 16.575 1.00 86.31 170 LEU A C 1
ATOM 1359 O O . LEU A 1 170 ? 1.006 -8.644 17.683 1.00 86.31 170 LEU A O 1
ATOM 1363 N N . ILE A 1 171 ? 0.768 -9.370 15.574 1.00 89.44 171 ILE A N 1
ATOM 1364 C CA . ILE A 1 171 ? 1.825 -10.377 15.621 1.00 89.44 171 ILE A CA 1
ATOM 1365 C C . ILE A 1 171 ? 2.924 -9.925 14.664 1.00 89.44 171 ILE A C 1
ATOM 1367 O O . ILE A 1 171 ? 2.656 -9.655 13.493 1.00 89.44 171 ILE A O 1
ATOM 1371 N N . GLN A 1 172 ? 4.157 -9.824 15.158 1.00 92.69 172 GLN A N 1
ATOM 1372 C CA . GLN A 1 172 ? 5.303 -9.451 14.334 1.00 92.69 172 GLN A CA 1
ATOM 1373 C C . GLN A 1 172 ? 5.514 -10.492 13.226 1.00 92.69 172 GLN A C 1
ATOM 1375 O O . GLN A 1 172 ? 5.565 -11.691 13.495 1.00 92.69 172 GLN A O 1
ATOM 1380 N N . TYR A 1 173 ? 5.602 -10.020 11.984 1.00 93.44 173 TYR A N 1
ATOM 1381 C CA . TYR A 1 173 ? 5.769 -10.843 10.785 1.00 93.44 173 TYR A CA 1
ATOM 1382 C C . TYR A 1 173 ? 7.209 -10.806 10.264 1.00 93.44 173 TYR A C 1
ATOM 1384 O O . TYR A 1 173 ? 7.758 -11.839 9.900 1.00 93.44 173 TYR A O 1
ATOM 1392 N N . SER A 1 174 ? 7.835 -9.625 10.257 1.00 94.75 174 SER A N 1
ATOM 1393 C CA . SER A 1 174 ? 9.204 -9.430 9.767 1.00 94.75 174 SER A CA 1
ATOM 1394 C C . SER A 1 174 ? 10.154 -8.997 10.891 1.00 94.75 174 SER A C 1
ATOM 1396 O O . SER A 1 174 ? 9.705 -8.445 11.901 1.00 94.75 174 SER A O 1
ATOM 1398 N N . PRO A 1 175 ? 11.482 -9.118 10.717 1.00 93.94 175 PRO A N 1
ATOM 1399 C CA . PRO A 1 175 ? 12.420 -8.306 11.492 1.00 93.94 175 PRO A CA 1
ATOM 1400 C C . PRO A 1 175 ? 12.164 -6.798 11.277 1.00 93.94 175 PRO A C 1
ATOM 1402 O O . PRO A 1 175 ? 11.593 -6.405 10.247 1.00 93.94 175 PRO A O 1
ATOM 1405 N N . PRO A 1 176 ? 12.623 -5.931 12.195 1.00 91.94 176 PRO A N 1
ATOM 1406 C CA . PRO A 1 176 ? 12.714 -4.498 11.940 1.00 91.94 176 PRO A CA 1
ATOM 1407 C C . PRO A 1 176 ? 13.702 -4.212 10.799 1.00 91.94 176 PRO A C 1
ATOM 1409 O O . PRO A 1 176 ? 14.809 -4.747 10.763 1.00 91.94 176 PRO A O 1
ATOM 1412 N N . LEU A 1 177 ? 13.308 -3.339 9.870 1.00 90.31 177 LEU A N 1
ATOM 1413 C CA . LEU A 1 177 ? 14.153 -2.895 8.754 1.00 90.31 177 LEU A CA 1
ATOM 1414 C C . LEU A 1 177 ? 15.217 -1.868 9.188 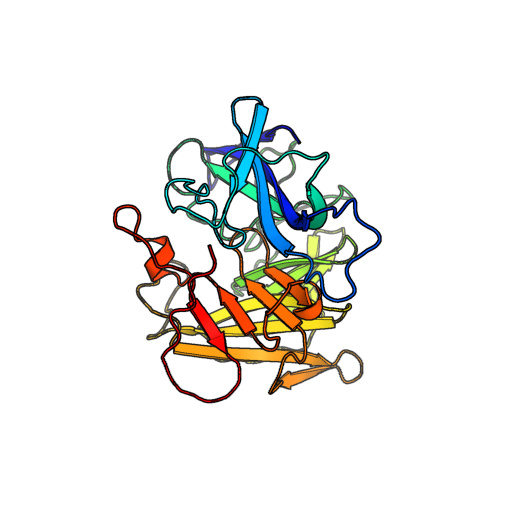1.00 90.31 177 LEU A C 1
ATOM 1416 O O . LEU A 1 177 ? 16.264 -1.758 8.554 1.00 90.31 177 LEU A O 1
ATOM 1420 N N . TYR A 1 178 ? 14.931 -1.082 10.232 1.00 84.50 178 TYR A N 1
ATOM 1421 C CA . TYR A 1 178 ? 15.694 0.112 10.627 1.00 84.50 178 TYR A CA 1
ATOM 1422 C C . TYR A 1 178 ? 15.897 1.118 9.476 1.00 84.50 178 TYR A C 1
ATOM 1424 O O . TYR A 1 178 ? 16.915 1.804 9.384 1.00 84.50 178 TYR A O 1
ATOM 1432 N N . GLY A 1 179 ? 14.904 1.226 8.589 1.00 76.56 179 GLY A N 1
ATOM 1433 C CA . GLY A 1 179 ? 14.931 2.171 7.475 1.00 76.56 179 GLY A CA 1
ATOM 1434 C C . GLY A 1 179 ? 14.841 3.611 7.983 1.00 76.56 179 GLY A C 1
ATOM 1435 O O . GLY A 1 179 ? 13.862 3.979 8.633 1.00 76.56 179 GLY A O 1
ATOM 1436 N N . TYR A 1 180 ? 15.847 4.433 7.689 1.00 80.88 180 TYR A N 1
ATOM 1437 C CA . TYR A 1 180 ? 15.938 5.815 8.181 1.00 80.88 180 TYR A CA 1
ATOM 1438 C C . TYR A 1 180 ? 15.048 6.826 7.434 1.00 80.88 180 TYR A C 1
ATOM 1440 O O . TYR A 1 180 ? 15.081 8.014 7.759 1.00 80.88 180 TYR A O 1
ATOM 1448 N N . GLY A 1 181 ? 14.281 6.409 6.422 1.00 82.31 181 GLY A N 1
ATOM 1449 C CA . GLY A 1 181 ? 13.373 7.310 5.719 1.00 82.31 181 GLY A CA 1
ATOM 1450 C C . GLY A 1 181 ? 12.140 7.685 6.545 1.00 82.31 181 GLY A C 1
ATOM 1451 O O . GLY A 1 181 ? 11.741 7.027 7.508 1.00 82.31 181 GLY A O 1
ATOM 1452 N N . SER A 1 182 ? 11.548 8.811 6.163 1.00 82.81 182 SER A N 1
ATOM 1453 C CA . SER A 1 182 ? 10.529 9.559 6.902 1.00 82.81 182 SER A CA 1
ATOM 1454 C C . SER A 1 182 ? 9.121 8.955 6.822 1.00 82.81 182 SER A C 1
ATOM 1456 O O . SER A 1 182 ? 8.250 9.326 7.622 1.00 82.81 182 SER A O 1
ATOM 1458 N N . GLN A 1 183 ? 8.882 8.079 5.841 1.00 86.12 183 GLN A N 1
ATOM 1459 C CA . GLN A 1 183 ? 7.634 7.342 5.675 1.00 86.12 183 GLN A CA 1
ATOM 1460 C C . GLN A 1 183 ? 7.862 6.001 4.969 1.00 86.12 183 GLN A C 1
ATOM 1462 O O . GLN A 1 183 ? 8.431 5.964 3.876 1.00 86.12 183 GLN A O 1
ATOM 1467 N N . LYS A 1 184 ? 7.338 4.923 5.557 1.00 90.38 184 LYS A N 1
ATOM 1468 C CA . LYS A 1 184 ? 7.252 3.599 4.925 1.00 90.38 184 LYS A CA 1
ATOM 1469 C C . LYS A 1 184 ? 5.958 3.444 4.121 1.00 90.38 184 LYS A C 1
ATOM 1471 O O . LYS A 1 184 ? 4.927 4.032 4.439 1.00 90.38 184 LYS A O 1
ATOM 1476 N N . THR A 1 185 ? 5.994 2.651 3.060 1.00 93.06 185 THR A N 1
ATOM 1477 C CA . THR A 1 185 ? 4.804 2.236 2.304 1.00 93.06 185 THR A CA 1
ATOM 1478 C C . THR A 1 185 ? 4.959 0.767 1.944 1.00 93.06 185 THR A C 1
ATOM 1480 O O . THR A 1 185 ? 6.013 0.373 1.443 1.00 93.06 185 THR A O 1
ATOM 1483 N N . LEU A 1 186 ? 3.940 -0.036 2.245 1.00 95.06 186 LEU A N 1
ATOM 1484 C CA . LEU A 1 186 ? 3.972 -1.484 2.071 1.00 95.06 186 LEU A CA 1
ATOM 1485 C C . LEU A 1 186 ? 3.350 -1.835 0.716 1.00 95.06 186 LEU A C 1
ATOM 1487 O O . LEU A 1 186 ? 2.247 -1.392 0.390 1.00 95.06 186 LEU A O 1
ATOM 1491 N N . VAL A 1 187 ? 4.078 -2.604 -0.087 1.00 95.75 187 VAL A N 1
ATOM 1492 C CA . VAL A 1 187 ? 3.670 -3.037 -1.425 1.00 95.75 187 VAL A CA 1
ATOM 1493 C C . VAL A 1 187 ? 3.840 -4.546 -1.506 1.00 95.75 187 VAL A C 1
ATOM 1495 O O . VAL A 1 187 ? 4.874 -5.076 -1.111 1.00 95.75 187 VAL A O 1
ATOM 1498 N N . GLU A 1 188 ? 2.832 -5.233 -2.025 1.00 95.31 188 GLU A N 1
ATOM 1499 C CA . GLU A 1 188 ? 2.949 -6.633 -2.427 1.00 95.31 188 GLU A CA 1
ATOM 1500 C C . GLU A 1 188 ? 3.216 -6.708 -3.937 1.00 95.31 188 GLU A C 1
ATOM 1502 O O . GLU A 1 188 ? 2.690 -5.900 -4.713 1.00 95.31 188 GLU A O 1
ATOM 1507 N N . SER A 1 189 ? 4.078 -7.638 -4.346 1.00 95.06 189 SER A N 1
ATOM 1508 C CA . SER A 1 189 ? 4.340 -7.936 -5.753 1.00 95.06 189 SER A CA 1
ATOM 1509 C C . SER A 1 189 ? 4.750 -9.396 -5.912 1.00 95.06 189 SER A C 1
ATOM 1511 O O . SER A 1 189 ? 5.713 -9.829 -5.291 1.00 95.06 189 SER A O 1
ATOM 1513 N N . ASP A 1 190 ? 4.065 -10.126 -6.793 1.00 92.94 190 ASP A N 1
ATOM 1514 C CA . ASP A 1 190 ? 4.290 -11.556 -7.077 1.00 92.94 190 ASP A CA 1
ATOM 1515 C C . ASP A 1 190 ? 4.259 -12.463 -5.831 1.00 92.94 190 ASP A C 1
ATOM 1517 O O . ASP A 1 190 ? 4.817 -13.559 -5.816 1.00 92.94 190 ASP A O 1
ATOM 1521 N N . GLY A 1 191 ? 3.556 -12.020 -4.789 1.00 92.25 191 GLY A N 1
ATOM 1522 C CA . GLY A 1 191 ? 3.422 -12.696 -3.509 1.00 92.25 191 GLY A CA 1
ATOM 1523 C C . GLY A 1 191 ? 4.470 -12.334 -2.454 1.00 92.25 191 GLY A C 1
ATOM 1524 O O . GLY A 1 191 ? 4.310 -12.765 -1.311 1.00 92.25 191 GLY A O 1
ATOM 1525 N N . ASP A 1 192 ? 5.479 -11.534 -2.807 1.00 95.19 192 ASP A N 1
ATOM 1526 C CA . ASP A 1 192 ? 6.525 -11.039 -1.911 1.00 95.19 192 ASP A CA 1
ATOM 1527 C C . ASP A 1 192 ? 6.175 -9.658 -1.320 1.00 95.19 192 ASP A C 1
ATOM 1529 O O . ASP A 1 192 ? 5.563 -8.809 -1.981 1.00 95.19 192 ASP A O 1
ATOM 1533 N N . PHE A 1 193 ? 6.638 -9.387 -0.094 1.00 96.56 193 PHE A N 1
ATOM 1534 C CA . PHE A 1 193 ? 6.510 -8.073 0.545 1.00 96.56 193 PHE A CA 1
ATOM 1535 C C . PHE A 1 193 ? 7.689 -7.139 0.244 1.00 96.56 193 PHE A C 1
ATOM 1537 O O . PHE A 1 193 ? 8.862 -7.497 0.386 1.00 96.56 193 PHE A O 1
ATOM 1544 N N . TYR A 1 194 ? 7.361 -5.886 -0.071 1.00 97.19 194 TYR A N 1
ATOM 1545 C CA . TYR A 1 194 ? 8.309 -4.803 -0.298 1.00 97.19 194 TYR A CA 1
ATOM 1546 C C . TYR A 1 194 ? 7.964 -3.589 0.562 1.00 97.19 194 TYR A C 1
ATOM 1548 O O . TYR A 1 194 ? 6.823 -3.126 0.589 1.00 97.19 194 TYR A O 1
ATOM 1556 N N . VAL A 1 195 ? 8.975 -3.014 1.207 1.00 96.50 195 VAL A N 1
ATOM 1557 C CA . VAL A 1 195 ? 8.871 -1.724 1.891 1.00 96.50 195 VAL A CA 1
ATOM 1558 C C . VAL A 1 195 ? 9.561 -0.660 1.050 1.00 96.50 195 VAL A C 1
ATOM 1560 O O . VAL A 1 195 ? 10.768 -0.712 0.800 1.00 96.50 195 VAL A O 1
ATOM 1563 N N . VAL A 1 196 ? 8.780 0.329 0.624 1.00 94.69 196 VAL A N 1
ATOM 1564 C CA . VAL A 1 196 ? 9.279 1.544 -0.019 1.00 94.69 196 VAL A CA 1
ATOM 1565 C C . VAL A 1 196 ? 9.506 2.594 1.066 1.00 94.69 196 VAL A C 1
ATOM 1567 O O . VAL A 1 196 ? 8.558 3.084 1.678 1.00 94.69 196 VAL A O 1
ATOM 1570 N N . ASP A 1 197 ? 10.771 2.920 1.322 1.00 92.50 197 ASP A N 1
ATOM 1571 C CA . ASP A 1 197 ? 11.201 3.887 2.332 1.00 92.50 197 ASP A CA 1
ATOM 1572 C C . ASP A 1 197 ? 11.468 5.246 1.671 1.00 92.50 197 ASP A C 1
ATOM 1574 O O . ASP A 1 197 ? 12.413 5.401 0.887 1.00 92.50 197 ASP A O 1
ATOM 1578 N N . ARG A 1 198 ? 10.600 6.227 1.946 1.00 89.25 198 ARG A N 1
ATOM 1579 C CA . ARG A 1 198 ? 10.654 7.573 1.357 1.00 89.25 198 ARG A CA 1
ATOM 1580 C C . ARG A 1 198 ? 11.342 8.550 2.301 1.00 89.25 198 ARG A C 1
ATOM 1582 O O . ARG A 1 198 ? 10.925 8.726 3.443 1.00 89.25 198 ARG A O 1
ATOM 1589 N N . PHE A 1 199 ? 12.363 9.237 1.802 1.00 85.88 199 PHE A N 1
ATOM 1590 C CA . PHE A 1 199 ? 13.089 10.279 2.524 1.00 85.88 199 PHE A CA 1
ATOM 1591 C C . PHE A 1 199 ? 12.540 11.644 2.111 1.00 85.88 199 PHE A C 1
ATOM 1593 O O . PHE A 1 199 ? 12.489 11.952 0.916 1.00 85.88 199 PHE A O 1
ATOM 1600 N N . PHE A 1 200 ? 12.151 12.472 3.081 1.00 80.81 200 PHE A N 1
ATOM 1601 C CA . PHE A 1 200 ? 11.686 13.837 2.830 1.00 80.81 200 PHE A CA 1
ATOM 1602 C C . PHE A 1 200 ? 12.764 14.878 3.166 1.00 80.81 200 PHE A C 1
ATOM 1604 O O . PHE A 1 200 ? 13.682 14.623 3.945 1.00 80.81 200 PHE A O 1
ATOM 1611 N N . HIS A 1 201 ? 12.662 16.070 2.575 1.00 67.69 201 HIS A N 1
ATOM 1612 C CA . HIS A 1 201 ? 13.558 17.190 2.873 1.00 67.69 201 HIS A CA 1
ATOM 1613 C C . HIS A 1 201 ? 13.262 17.811 4.252 1.00 67.69 201 HIS A C 1
ATOM 1615 O O . HIS A 1 201 ? 12.550 18.807 4.340 1.00 67.69 201 HIS A O 1
ATOM 1621 N N . GLY A 1 202 ? 13.791 17.214 5.321 1.00 62.94 202 GLY A N 1
ATOM 1622 C CA . GLY A 1 202 ? 13.645 17.688 6.702 1.00 62.94 202 GLY A CA 1
ATOM 16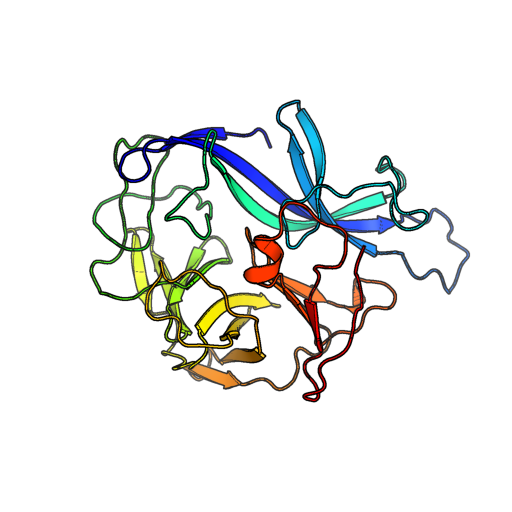23 C C . GLY A 1 202 ? 13.169 16.597 7.665 1.00 62.94 202 GLY A C 1
ATOM 1624 O O . GLY A 1 202 ? 12.703 15.536 7.253 1.00 62.94 202 GLY A O 1
ATOM 1625 N N . GLU A 1 203 ? 13.291 16.851 8.967 1.00 52.25 203 GLU A N 1
ATOM 1626 C CA . GLU A 1 203 ? 12.867 15.913 10.011 1.00 52.25 203 GLU A CA 1
ATOM 1627 C C . GLU A 1 203 ? 11.346 15.944 10.212 1.00 52.25 203 GLU A C 1
ATOM 1629 O O . GLU A 1 203 ? 10.772 16.994 10.482 1.00 52.25 203 GLU A O 1
ATOM 1634 N N . ARG A 1 204 ? 10.695 14.777 10.163 1.00 56.38 204 ARG A N 1
ATOM 1635 C CA . ARG A 1 204 ? 9.282 14.604 10.539 1.00 56.38 204 ARG A CA 1
ATOM 1636 C C . ARG A 1 204 ? 9.183 14.397 12.055 1.00 56.38 204 ARG A C 1
ATOM 1638 O O . ARG A 1 204 ? 9.167 13.251 12.514 1.00 56.38 204 ARG A O 1
ATOM 1645 N N . ARG A 1 205 ? 9.137 15.482 12.837 1.00 51.47 205 ARG A N 1
ATOM 1646 C CA . ARG A 1 205 ? 9.264 15.433 14.310 1.00 51.47 205 ARG A CA 1
ATOM 1647 C C . ARG A 1 205 ? 8.044 14.833 15.002 1.00 51.47 205 ARG A C 1
ATOM 1649 O O . ARG A 1 205 ? 8.181 14.219 16.055 1.00 51.47 205 ARG A O 1
ATOM 1656 N N . THR A 1 206 ? 6.856 14.947 14.407 1.00 52.50 206 THR A N 1
ATOM 1657 C CA . THR A 1 206 ? 5.629 14.283 14.891 1.00 52.50 206 THR A CA 1
ATOM 1658 C C . THR A 1 206 ? 4.797 13.706 13.734 1.00 52.50 206 THR A C 1
ATOM 1660 O O . THR A 1 206 ? 5.198 13.756 12.573 1.00 52.50 206 THR A O 1
ATOM 1663 N N . TRP A 1 207 ? 3.647 13.083 14.019 1.00 49.25 207 TRP A N 1
ATOM 1664 C CA . TRP A 1 207 ? 2.680 12.693 12.976 1.00 49.25 207 TRP A CA 1
ATOM 1665 C C . TRP A 1 207 ? 1.827 13.884 12.489 1.00 49.25 207 TRP A C 1
ATOM 1667 O O . TRP A 1 207 ? 1.463 13.912 11.318 1.00 49.25 207 TRP A O 1
ATOM 1677 N N . ASN A 1 208 ? 1.596 14.881 13.354 1.00 45.44 208 ASN A N 1
ATOM 1678 C CA . ASN A 1 208 ? 0.913 16.142 13.031 1.00 45.44 208 ASN A CA 1
ATOM 1679 C C . ASN A 1 208 ? 1.825 17.181 12.362 1.00 45.44 208 ASN A C 1
ATOM 1681 O O . ASN A 1 208 ? 1.331 18.216 11.925 1.00 45.44 208 ASN A O 1
ATOM 1685 N N . ASP A 1 209 ? 3.137 16.938 12.328 1.00 51.22 209 ASP A N 1
ATOM 1686 C CA . ASP A 1 209 ? 4.111 17.844 11.729 1.00 51.22 209 ASP A CA 1
ATOM 1687 C C . ASP A 1 209 ? 3.786 17.963 10.242 1.00 51.22 209 ASP A C 1
ATOM 1689 O O . ASP A 1 209 ? 3.868 16.982 9.491 1.00 51.22 209 ASP A O 1
ATOM 1693 N N . GLU A 1 210 ? 3.299 19.135 9.841 1.00 47.91 210 GLU A N 1
ATOM 1694 C CA . GLU A 1 210 ? 2.759 19.316 8.509 1.00 47.91 210 GLU A CA 1
ATOM 1695 C C . GLU A 1 210 ? 3.864 19.067 7.489 1.00 47.91 210 GLU A C 1
ATOM 1697 O O . GLU A 1 210 ? 4.824 19.827 7.396 1.00 47.91 210 GLU A O 1
ATOM 1702 N N . LEU A 1 211 ? 3.722 17.997 6.701 1.00 52.94 211 LEU A N 1
ATOM 1703 C CA . LEU A 1 211 ? 4.680 17.672 5.650 1.00 52.94 211 LEU A CA 1
ATOM 1704 C C . LEU A 1 211 ? 4.699 18.822 4.629 1.00 52.94 211 LEU A C 1
ATOM 1706 O O . LEU A 1 211 ? 3.825 18.941 3.766 1.00 52.94 211 LEU A O 1
ATOM 1710 N N . HIS A 1 212 ? 5.683 19.703 4.799 1.00 52.44 212 HIS A N 1
ATOM 1711 C CA . HIS A 1 212 ? 6.089 20.779 3.896 1.00 52.44 212 HIS A CA 1
ATOM 1712 C C . HIS A 1 212 ? 7.277 20.332 3.026 1.00 52.44 212 HIS A C 1
ATOM 1714 O O . HIS A 1 212 ? 8.011 21.151 2.478 1.00 52.44 212 HIS A O 1
ATOM 1720 N N . THR A 1 213 ? 7.510 19.023 2.948 1.00 63.28 213 THR A N 1
ATOM 1721 C CA . THR A 1 213 ? 8.816 18.454 2.648 1.00 63.28 213 THR A CA 1
ATOM 1722 C C . THR A 1 213 ? 8.712 17.494 1.469 1.00 63.28 213 THR A C 1
ATOM 1724 O O . THR A 1 213 ? 8.037 16.468 1.525 1.00 63.28 213 THR A O 1
ATOM 1727 N N . LYS A 1 214 ? 9.383 17.857 0.372 1.00 73.38 214 LYS A N 1
ATOM 1728 C CA . LYS A 1 214 ? 9.418 17.064 -0.859 1.00 73.38 214 LYS A CA 1
ATOM 1729 C C . LYS A 1 214 ? 10.184 15.758 -0.641 1.00 73.38 214 LYS A C 1
ATOM 1731 O O . LYS A 1 214 ? 11.170 15.733 0.098 1.00 73.38 214 LYS A O 1
ATOM 1736 N N . THR A 1 215 ? 9.789 14.706 -1.345 1.00 78.25 215 THR A N 1
ATOM 1737 C CA . THR A 1 215 ? 10.531 13.446 -1.475 1.00 78.25 215 THR A CA 1
ATOM 1738 C C . THR A 1 215 ? 11.867 13.694 -2.174 1.00 78.25 215 THR A C 1
ATOM 1740 O O . THR A 1 215 ? 11.901 14.115 -3.332 1.00 78.25 215 THR A O 1
ATOM 1743 N N . VAL A 1 216 ? 12.974 13.455 -1.464 1.00 83.19 216 VAL A N 1
ATOM 1744 C CA . VAL A 1 216 ? 14.346 13.665 -1.965 1.00 83.19 216 VAL A CA 1
ATOM 1745 C C . VAL A 1 216 ? 14.998 12.381 -2.458 1.00 83.19 216 VAL A C 1
ATOM 1747 O O . VAL A 1 216 ? 15.796 12.418 -3.391 1.00 83.19 216 VAL A O 1
ATOM 1750 N N . SER A 1 217 ? 14.657 11.241 -1.860 1.00 84.62 217 SER A N 1
ATOM 1751 C CA . SER A 1 217 ? 15.122 9.929 -2.298 1.00 84.62 217 SER A CA 1
ATOM 1752 C C . SER A 1 217 ? 14.161 8.832 -1.847 1.00 84.62 217 SER A C 1
ATOM 1754 O O . SER A 1 217 ? 13.326 9.023 -0.959 1.00 84.62 217 SER A O 1
ATOM 1756 N N . ILE A 1 218 ? 14.269 7.678 -2.500 1.00 89.50 218 ILE A N 1
ATOM 1757 C CA . ILE A 1 218 ? 13.498 6.477 -2.195 1.00 89.50 218 ILE A CA 1
ATOM 1758 C C . ILE A 1 218 ? 14.468 5.302 -2.151 1.00 89.50 218 ILE A C 1
ATOM 1760 O O . ILE A 1 218 ? 15.339 5.184 -3.014 1.00 89.50 218 ILE A O 1
ATOM 1764 N N . LYS A 1 219 ? 14.298 4.422 -1.167 1.00 91.88 219 LYS A N 1
ATOM 1765 C CA . LYS A 1 219 ? 14.913 3.092 -1.142 1.00 91.88 219 LYS A CA 1
ATOM 1766 C C . LYS A 1 219 ? 13.811 2.041 -1.152 1.00 91.88 219 LYS A C 1
ATOM 1768 O O . LYS A 1 219 ? 12.764 2.252 -0.547 1.00 91.88 219 LYS A O 1
ATOM 1773 N N . VAL A 1 220 ? 14.046 0.918 -1.823 1.00 94.94 220 VAL A N 1
ATOM 1774 C CA . VAL A 1 220 ? 13.138 -0.233 -1.779 1.00 94.94 220 VAL A CA 1
ATOM 1775 C C . VAL A 1 220 ? 13.857 -1.397 -1.125 1.00 94.94 220 VAL A C 1
ATOM 1777 O O . VAL A 1 220 ? 15.023 -1.671 -1.417 1.00 94.94 220 VAL A O 1
ATOM 1780 N N . TYR A 1 221 ? 13.148 -2.067 -0.229 1.00 96.12 221 TYR A N 1
ATOM 1781 C CA . TYR A 1 221 ? 13.621 -3.242 0.476 1.00 96.12 221 TYR A CA 1
ATOM 1782 C C . TYR A 1 221 ? 12.644 -4.384 0.225 1.00 96.12 221 TYR A C 1
ATOM 1784 O O . TYR A 1 221 ? 11.442 -4.205 0.409 1.00 96.12 221 TYR A O 1
ATOM 1792 N N . LYS A 1 222 ? 13.155 -5.534 -0.212 1.00 96.75 222 LYS A N 1
ATOM 1793 C CA . LYS A 1 222 ? 12.398 -6.784 -0.302 1.00 96.75 222 LYS A CA 1
ATOM 1794 C C . LYS A 1 222 ? 12.565 -7.546 1.013 1.00 96.75 222 LYS A C 1
ATOM 1796 O O . LYS A 1 222 ? 13.686 -7.609 1.526 1.00 96.75 222 LYS A O 1
ATOM 1801 N N . LEU A 1 223 ? 11.482 -8.110 1.541 1.00 96.81 223 LEU A N 1
ATOM 1802 C CA . LEU A 1 223 ? 11.562 -9.079 2.628 1.00 96.81 223 LEU A CA 1
ATOM 1803 C C . LEU A 1 223 ? 12.060 -10.414 2.066 1.00 96.81 223 LEU A C 1
ATOM 1805 O O . LEU A 1 223 ? 11.469 -10.964 1.138 1.00 96.81 223 LEU A O 1
ATOM 1809 N N . ASP A 1 224 ? 13.147 -10.920 2.628 1.00 94.19 224 ASP A N 1
ATOM 1810 C CA . ASP A 1 224 ? 13.570 -12.303 2.464 1.00 94.19 224 ASP A CA 1
ATOM 1811 C C . ASP A 1 224 ? 12.927 -13.121 3.592 1.00 94.19 224 ASP A C 1
ATOM 1813 O O . ASP A 1 224 ? 13.335 -13.023 4.753 1.00 94.19 224 ASP A O 1
ATOM 1817 N N . GLU A 1 225 ? 11.865 -13.860 3.261 1.00 90.75 225 GLU A N 1
ATOM 1818 C CA . GLU A 1 225 ? 11.115 -14.675 4.226 1.00 90.75 225 GLU A CA 1
ATOM 1819 C C . GLU A 1 225 ? 11.849 -15.967 4.619 1.00 90.75 225 GLU A C 1
ATOM 1821 O O . GLU A 1 225 ? 11.614 -16.475 5.713 1.00 90.75 225 GLU A O 1
ATOM 1826 N N . GLU A 1 226 ? 12.754 -16.484 3.777 1.00 91.12 226 GLU A N 1
ATOM 1827 C CA . GLU A 1 226 ? 13.536 -17.694 4.076 1.00 91.12 226 GLU A CA 1
ATOM 1828 C C . GLU A 1 226 ? 14.578 -17.400 5.161 1.00 91.12 226 GLU A C 1
ATOM 1830 O O . GLU A 1 226 ? 14.706 -18.143 6.135 1.00 91.12 226 GLU A O 1
ATOM 1835 N N . TRP A 1 227 ? 15.289 -16.281 5.016 1.00 88.62 227 TRP A N 1
ATOM 1836 C CA . TRP A 1 227 ? 16.356 -15.880 5.934 1.00 88.62 227 TRP A CA 1
ATOM 1837 C C . TRP A 1 227 ? 15.885 -14.931 7.038 1.00 88.62 227 TRP A C 1
ATOM 1839 O O . TRP A 1 227 ? 16.637 -14.658 7.973 1.00 88.62 227 TRP A O 1
ATOM 1849 N N . GLY A 1 228 ? 14.656 -14.415 6.945 1.00 90.62 228 GLY A N 1
ATOM 1850 C CA . GLY A 1 228 ? 14.117 -13.430 7.879 1.00 90.62 228 GLY A CA 1
ATOM 1851 C C . GLY A 1 228 ? 14.941 -12.143 7.878 1.00 90.62 228 GLY A C 1
ATOM 1852 O O . GLY A 1 228 ? 15.313 -11.653 8.944 1.00 90.62 228 GLY A O 1
ATOM 1853 N N . THR A 1 229 ? 15.267 -11.609 6.694 1.00 93.62 229 THR A N 1
ATOM 1854 C CA . THR A 1 229 ? 16.094 -10.396 6.537 1.00 93.62 229 THR A CA 1
ATOM 1855 C C . THR A 1 229 ? 15.529 -9.420 5.504 1.00 93.62 229 THR A C 1
ATOM 1857 O O . THR A 1 229 ? 14.616 -9.738 4.748 1.00 93.62 229 THR A O 1
ATOM 1860 N N . TRP A 1 230 ? 16.064 -8.198 5.474 1.00 96.00 230 TRP A N 1
ATOM 1861 C CA . TRP A 1 230 ? 15.686 -7.174 4.501 1.00 96.00 230 TRP A CA 1
ATOM 1862 C C . TRP A 1 230 ? 16.794 -6.950 3.476 1.00 96.00 230 TRP A C 1
ATOM 1864 O O . TRP A 1 230 ? 17.887 -6.496 3.818 1.00 96.00 230 TRP A O 1
ATOM 1874 N N . VAL A 1 231 ? 16.488 -7.183 2.200 1.00 95.12 231 VAL A N 1
ATOM 1875 C CA . VAL A 1 231 ? 17.418 -6.959 1.088 1.00 95.12 231 VAL A CA 1
ATOM 1876 C C . VAL A 1 231 ? 17.101 -5.622 0.429 1.00 95.12 231 VAL A C 1
ATOM 1878 O O . VAL A 1 231 ? 16.014 -5.429 -0.117 1.00 95.12 231 VAL A O 1
ATOM 1881 N N . ASN A 1 232 ? 18.046 -4.677 0.449 1.00 94.38 232 ASN A N 1
ATOM 1882 C CA . ASN A 1 232 ? 17.926 -3.461 -0.356 1.00 94.38 232 ASN A CA 1
ATOM 1883 C C . ASN A 1 232 ? 18.096 -3.820 -1.836 1.00 94.38 232 ASN A C 1
ATOM 1885 O O . ASN A 1 232 ? 19.160 -4.291 -2.235 1.00 94.38 232 ASN A O 1
ATOM 1889 N N . ILE A 1 233 ? 17.057 -3.611 -2.642 1.00 93.00 233 ILE A N 1
ATOM 1890 C CA . ILE A 1 233 ? 17.083 -3.987 -4.058 1.00 93.00 233 ILE A CA 1
AT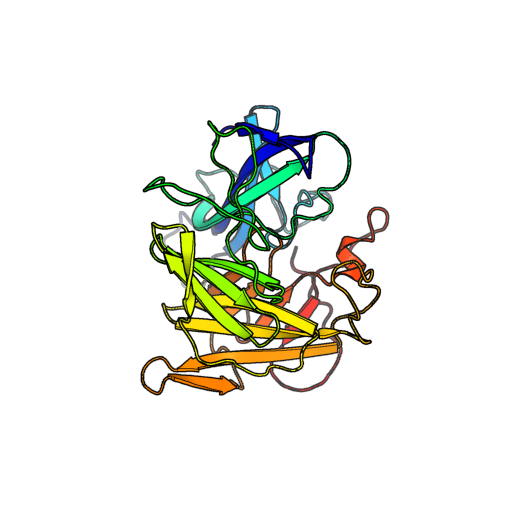OM 1891 C C . ILE A 1 233 ? 17.453 -2.799 -4.940 1.00 93.00 233 ILE A C 1
ATOM 1893 O O . ILE A 1 233 ? 16.974 -1.684 -4.745 1.00 93.00 233 ILE A O 1
ATOM 1897 N N . SER A 1 234 ? 18.303 -3.058 -5.936 1.00 87.62 234 SER A N 1
ATOM 1898 C CA . SER A 1 234 ? 18.794 -2.061 -6.895 1.00 87.62 234 SER A CA 1
ATOM 1899 C C . SER A 1 234 ? 17.915 -1.917 -8.152 1.00 87.62 234 SER A C 1
ATOM 1901 O O . SER A 1 234 ? 18.224 -1.107 -9.024 1.00 87.62 234 SER A O 1
ATOM 1903 N N . SER A 1 235 ? 16.847 -2.716 -8.281 1.00 90.12 235 SER A N 1
ATOM 1904 C CA . SER A 1 235 ? 15.926 -2.713 -9.425 1.00 90.12 235 SER A CA 1
ATOM 1905 C C . SER A 1 235 ? 14.628 -3.471 -9.114 1.00 90.12 235 SER A C 1
ATOM 1907 O O . SER A 1 235 ? 14.670 -4.505 -8.451 1.00 90.12 235 SER A O 1
ATOM 1909 N N . LEU A 1 236 ? 13.494 -3.004 -9.648 1.00 90.94 236 LEU A N 1
ATOM 1910 C CA . LEU A 1 236 ? 12.206 -3.720 -9.687 1.00 90.94 236 LEU A CA 1
ATOM 1911 C C . LEU A 1 236 ? 12.037 -4.580 -10.959 1.00 90.94 236 LEU A C 1
ATOM 1913 O O . LEU A 1 236 ? 10.975 -5.158 -11.182 1.00 90.94 236 LEU A O 1
ATOM 1917 N N . GLY A 1 237 ? 13.045 -4.636 -11.836 1.00 90.94 237 GLY A N 1
ATOM 1918 C CA . GLY A 1 237 ? 12.976 -5.394 -13.088 1.00 90.94 237 GLY A CA 1
ATOM 1919 C C . GLY A 1 237 ? 11.911 -4.848 -14.043 1.00 90.94 237 GLY A C 1
ATOM 1920 O O . GLY A 1 237 ? 11.970 -3.687 -14.449 1.00 90.94 237 GLY A O 1
ATOM 1921 N N . ASP A 1 238 ? 10.938 -5.682 -14.416 1.00 91.44 238 ASP A N 1
ATOM 1922 C CA . ASP A 1 238 ? 9.800 -5.264 -15.240 1.00 91.44 238 ASP A CA 1
ATOM 1923 C C . ASP A 1 238 ? 8.657 -4.632 -14.431 1.00 91.44 238 ASP A C 1
ATOM 1925 O O . ASP A 1 238 ? 7.709 -4.137 -15.036 1.00 91.44 238 ASP A O 1
ATOM 1929 N N . LYS A 1 239 ? 8.724 -4.613 -13.095 1.00 92.19 239 LYS A N 1
ATOM 1930 C CA . LYS A 1 239 ? 7.634 -4.120 -12.248 1.00 92.19 239 LYS A CA 1
ATOM 1931 C C . LYS A 1 239 ? 7.595 -2.602 -12.140 1.00 92.19 239 LYS A C 1
ATOM 1933 O O . LYS A 1 239 ? 8.602 -1.898 -12.269 1.00 92.19 239 LYS A O 1
ATOM 1938 N N . VAL A 1 240 ? 6.392 -2.117 -11.865 1.00 90.81 240 VAL A N 1
ATOM 1939 C CA . VAL A 1 240 ? 6.066 -0.724 -11.584 1.00 90.81 240 VAL A CA 1
ATOM 1940 C C . VAL A 1 240 ? 5.262 -0.684 -10.293 1.00 90.81 240 VAL A C 1
ATOM 1942 O O . VAL A 1 240 ? 4.197 -1.293 -10.214 1.00 90.81 240 VAL A O 1
ATOM 1945 N N . PHE A 1 241 ? 5.748 0.051 -9.296 1.00 92.44 241 PHE A N 1
ATOM 1946 C CA . PHE A 1 241 ? 5.010 0.271 -8.052 1.00 92.44 241 PHE A CA 1
ATOM 1947 C C . PHE A 1 241 ? 4.229 1.582 -8.133 1.00 92.44 241 PHE A C 1
ATOM 1949 O O . PHE A 1 241 ? 4.764 2.619 -8.532 1.00 92.44 241 PHE A O 1
ATOM 1956 N N . VAL A 1 242 ? 2.964 1.547 -7.728 1.00 89.88 242 VAL A N 1
ATOM 1957 C CA . VAL A 1 242 ? 2.079 2.712 -7.672 1.00 89.88 242 VAL A CA 1
ATOM 1958 C C . VAL A 1 242 ? 1.669 2.924 -6.221 1.00 89.88 242 VAL A C 1
ATOM 1960 O O . VAL A 1 242 ? 0.982 2.088 -5.639 1.00 89.88 242 VAL A O 1
ATOM 1963 N N . LEU A 1 243 ? 2.103 4.038 -5.630 1.00 88.88 243 LEU A N 1
ATOM 1964 C CA . LEU A 1 243 ? 1.827 4.405 -4.241 1.00 88.88 243 LEU A CA 1
ATOM 1965 C C . LEU A 1 243 ? 0.655 5.398 -4.219 1.00 88.88 243 LEU A C 1
ATOM 1967 O O . LEU A 1 243 ? 0.848 6.611 -4.345 1.00 88.88 243 LEU A O 1
ATOM 1971 N N . GLY A 1 244 ? -0.567 4.871 -4.146 1.00 81.88 244 GLY A N 1
ATOM 1972 C CA . GLY A 1 244 ? -1.797 5.657 -4.063 1.00 81.88 244 GLY A CA 1
ATOM 1973 C C . GLY A 1 244 ? -2.241 5.911 -2.620 1.00 81.88 244 GLY A C 1
ATOM 1974 O O . GLY A 1 244 ? -1.798 5.250 -1.685 1.00 81.88 244 GLY A O 1
ATOM 1975 N N . ASN A 1 245 ? -3.163 6.860 -2.441 1.00 76.81 245 ASN A N 1
ATOM 1976 C CA . ASN A 1 245 ? -3.693 7.200 -1.115 1.00 76.81 245 ASN A CA 1
ATOM 1977 C C . ASN A 1 245 ? -4.511 6.052 -0.487 1.00 76.81 245 ASN A C 1
ATOM 1979 O O . ASN A 1 245 ? -4.377 5.773 0.700 1.00 76.81 245 ASN A O 1
ATOM 1983 N N . GLU A 1 246 ? -5.366 5.383 -1.267 1.00 82.19 246 GLU A N 1
ATOM 1984 C CA . GLU A 1 246 ? -6.245 4.311 -0.767 1.00 82.19 246 GLU A CA 1
ATOM 1985 C C . GLU A 1 246 ? -5.541 2.947 -0.736 1.00 82.19 246 GLU A C 1
ATOM 1987 O O . GLU A 1 246 ? -5.824 2.114 0.122 1.00 82.19 246 GLU A O 1
ATOM 1992 N N . CYS A 1 247 ? -4.634 2.700 -1.683 1.00 86.81 247 CYS A N 1
ATOM 1993 C CA . CYS A 1 247 ? -3.862 1.466 -1.790 1.00 86.81 247 CYS A CA 1
ATOM 1994 C C . CYS A 1 247 ? -2.547 1.698 -2.543 1.00 86.81 247 CYS A C 1
ATOM 1996 O O . CYS A 1 247 ? -2.446 2.591 -3.388 1.00 86.81 247 CYS A O 1
ATOM 1998 N N . SER A 1 248 ? -1.576 0.836 -2.254 1.00 90.75 248 SER A N 1
ATOM 1999 C CA . SER A 1 248 ? -0.311 0.738 -2.977 1.00 90.75 248 SER A CA 1
ATOM 2000 C C . SER A 1 248 ? -0.258 -0.639 -3.625 1.00 90.75 248 SER A C 1
ATOM 2002 O O . SER A 1 248 ? -0.670 -1.613 -2.995 1.00 90.75 248 SER A O 1
ATOM 2004 N N . PHE A 1 249 ? 0.185 -0.724 -4.876 1.00 91.62 249 PHE A N 1
ATOM 2005 C CA . PHE A 1 249 ? 0.133 -1.966 -5.652 1.00 91.62 249 PHE A CA 1
ATOM 2006 C C . PHE A 1 249 ? 1.252 -2.038 -6.697 1.00 91.62 249 PHE A C 1
ATOM 2008 O O . PHE A 1 249 ? 1.838 -1.019 -7.074 1.00 91.62 249 PHE A O 1
ATOM 2015 N N . SER A 1 250 ? 1.531 -3.255 -7.162 1.00 93.50 250 SER A N 1
ATOM 2016 C CA . SER A 1 250 ? 2.492 -3.558 -8.224 1.00 93.50 250 SER A CA 1
ATOM 2017 C C . SER A 1 250 ? 1.777 -3.974 -9.513 1.00 93.50 250 SER A C 1
ATOM 2019 O O . SER A 1 250 ? 0.699 -4.564 -9.470 1.00 93.50 250 SER A O 1
ATOM 2021 N N . VAL A 1 251 ? 2.378 -3.670 -10.665 1.00 91.25 251 VAL A N 1
ATOM 2022 C CA . VAL A 1 251 ? 1.970 -4.155 -11.998 1.00 91.25 251 VAL A CA 1
ATOM 2023 C C . VAL A 1 251 ? 3.209 -4.461 -12.846 1.00 91.25 251 VAL A C 1
ATOM 2025 O O . VAL A 1 251 ? 4.274 -3.892 -12.594 1.00 91.25 251 VAL A O 1
ATOM 2028 N N . SER A 1 252 ? 3.105 -5.310 -13.878 1.00 90.12 252 SER A N 1
ATOM 2029 C CA . SER A 1 252 ? 4.184 -5.410 -14.873 1.00 90.12 252 SER A CA 1
ATOM 2030 C C . SER A 1 252 ? 4.103 -4.232 -15.843 1.00 90.12 252 SER A C 1
ATOM 2032 O O . SER A 1 252 ? 3.028 -3.851 -16.294 1.00 90.12 252 SER A O 1
ATOM 2034 N N . ALA A 1 253 ? 5.242 -3.660 -16.226 1.00 87.19 253 ALA A N 1
ATOM 2035 C CA . ALA A 1 253 ? 5.307 -2.689 -17.313 1.00 87.19 253 ALA A CA 1
ATOM 2036 C C . ALA A 1 253 ? 4.934 -3.308 -18.668 1.00 87.19 253 ALA A C 1
ATOM 2038 O O . ALA A 1 253 ? 4.447 -2.594 -19.538 1.00 87.19 253 ALA A O 1
ATOM 2039 N N . LYS A 1 254 ? 5.116 -4.628 -18.840 1.00 86.31 254 LYS A N 1
ATOM 2040 C CA . LYS A 1 254 ? 4.780 -5.353 -20.080 1.00 86.31 254 LYS A CA 1
ATOM 2041 C C . LYS A 1 254 ? 3.279 -5.363 -20.368 1.00 86.31 254 LYS A C 1
ATOM 2043 O O . LYS A 1 254 ? 2.889 -5.455 -21.524 1.00 86.31 254 LYS A O 1
ATOM 2048 N N . ASP A 1 255 ? 2.460 -5.205 -19.328 1.00 84.12 255 ASP A N 1
ATOM 2049 C CA . ASP A 1 255 ? 1.008 -5.038 -19.428 1.00 84.12 255 ASP A CA 1
ATOM 2050 C C . ASP A 1 255 ? 0.590 -3.705 -20.079 1.00 84.12 255 ASP A C 1
ATOM 2052 O O . ASP A 1 255 ? -0.598 -3.471 -20.299 1.00 84.12 255 ASP A O 1
ATOM 2056 N N . PHE A 1 256 ? 1.538 -2.797 -20.343 1.00 79.00 256 PHE A N 1
ATOM 2057 C CA . PHE A 1 256 ? 1.269 -1.459 -20.852 1.00 79.00 256 PHE A CA 1
ATOM 2058 C C . PHE A 1 256 ? 2.216 -1.097 -22.002 1.00 79.00 256 PHE A C 1
ATOM 2060 O O . PHE A 1 256 ? 3.423 -0.928 -21.820 1.00 79.00 256 PHE A O 1
ATOM 2067 N N . SER A 1 257 ? 1.645 -0.895 -23.190 1.00 69.62 257 SER A N 1
ATOM 2068 C CA . SER A 1 257 ? 2.357 -0.481 -24.402 1.00 69.62 257 SER A CA 1
ATOM 2069 C C . SER A 1 257 ? 3.338 0.678 -24.151 1.00 69.62 257 SER A C 1
ATOM 2071 O O . SER A 1 257 ? 2.937 1.754 -23.701 1.00 69.62 257 SER A O 1
ATOM 2073 N N . GLY A 1 258 ? 4.620 0.469 -24.468 1.00 66.12 258 GLY A N 1
ATOM 2074 C CA . GLY A 1 258 ? 5.657 1.508 -24.429 1.00 66.12 258 GLY A CA 1
ATOM 2075 C C . GLY A 1 258 ? 6.165 1.911 -23.038 1.00 66.12 258 GLY A C 1
ATOM 2076 O O . GLY A 1 258 ? 6.921 2.877 -22.941 1.00 66.12 258 GLY A O 1
AT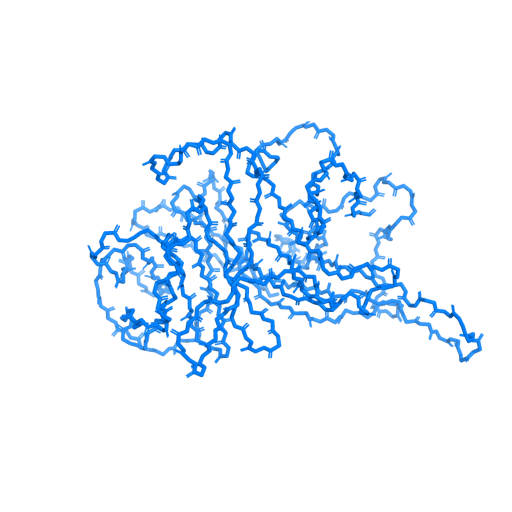OM 2077 N N . ARG A 1 259 ? 5.785 1.215 -21.955 1.00 67.75 259 ARG A N 1
ATOM 2078 C CA . ARG A 1 259 ? 6.227 1.573 -20.595 1.00 67.75 259 ARG A CA 1
ATOM 2079 C C . ARG A 1 259 ? 7.513 0.864 -20.184 1.00 67.75 259 ARG A C 1
ATOM 2081 O O . ARG A 1 259 ? 7.728 -0.310 -20.471 1.00 67.75 259 ARG A O 1
ATOM 2088 N N . LYS A 1 260 ? 8.359 1.586 -19.448 1.00 77.38 260 LYS A N 1
ATOM 2089 C CA . LYS A 1 260 ? 9.565 1.046 -18.816 1.00 77.38 260 LYS A CA 1
ATOM 2090 C C . LYS A 1 260 ? 9.215 0.495 -17.428 1.00 77.38 260 LYS A C 1
ATOM 2092 O O . LYS A 1 260 ? 8.504 1.151 -16.668 1.00 77.38 260 LYS A O 1
ATOM 2097 N N . GLY A 1 261 ? 9.725 -0.693 -17.105 1.00 85.69 261 GLY A N 1
ATOM 2098 C CA . GLY A 1 261 ? 9.758 -1.194 -15.727 1.00 85.69 261 GLY A CA 1
ATOM 2099 C C . GLY A 1 261 ? 10.778 -0.437 -14.875 1.00 85.69 261 GLY A C 1
ATOM 2100 O O . GLY A 1 261 ? 11.443 0.486 -15.350 1.00 85.69 261 GLY A O 1
ATOM 2101 N N . ASN A 1 262 ? 10.939 -0.854 -13.621 1.00 88.69 262 ASN A N 1
ATOM 2102 C CA . ASN A 1 262 ? 11.855 -0.230 -12.665 1.00 88.69 262 ASN A CA 1
ATOM 2103 C C . ASN A 1 262 ? 11.486 1.229 -12.309 1.00 88.69 262 ASN A C 1
ATOM 2105 O O . ASN A 1 262 ? 12.346 2.111 -12.188 1.00 88.69 262 ASN A O 1
ATOM 2109 N N . CYS A 1 263 ? 10.182 1.475 -12.148 1.00 86.44 263 CYS A N 1
ATOM 2110 C CA . CYS A 1 263 ? 9.605 2.786 -11.849 1.00 86.44 263 CYS A CA 1
ATOM 2111 C C . CYS A 1 263 ? 8.714 2.747 -10.602 1.00 86.44 263 CYS A C 1
ATOM 2113 O O . CYS A 1 263 ? 7.982 1.784 -10.374 1.00 86.44 263 CYS A O 1
ATOM 2115 N N . ILE A 1 264 ? 8.732 3.841 -9.836 1.00 87.25 264 ILE A N 1
ATOM 2116 C CA . ILE A 1 264 ? 7.820 4.073 -8.712 1.00 87.25 264 ILE A CA 1
ATOM 2117 C C . ILE A 1 264 ? 7.054 5.368 -8.984 1.00 87.25 264 ILE A C 1
ATOM 2119 O O . ILE A 1 264 ? 7.665 6.429 -9.137 1.00 87.25 264 ILE A O 1
ATOM 2123 N N . TYR A 1 265 ? 5.727 5.274 -9.036 1.00 85.12 265 TYR A N 1
ATOM 2124 C CA . TYR A 1 265 ? 4.820 6.411 -9.183 1.00 85.12 265 TYR A CA 1
ATOM 2125 C C . TYR A 1 265 ? 4.191 6.751 -7.841 1.00 85.12 265 TYR A C 1
ATOM 2127 O O . TYR A 1 265 ? 3.623 5.887 -7.173 1.00 85.12 265 TYR A O 1
ATOM 2135 N N . PHE A 1 266 ? 4.262 8.020 -7.457 1.00 81.75 266 PHE A N 1
ATOM 2136 C CA . PHE A 1 266 ? 3.672 8.516 -6.223 1.00 81.75 266 PHE A CA 1
ATOM 2137 C C . PHE A 1 266 ? 3.265 9.984 -6.372 1.00 81.75 266 PHE A C 1
ATOM 2139 O O . PHE A 1 266 ? 3.726 10.696 -7.268 1.00 81.75 266 PHE A O 1
ATOM 2146 N N . ILE A 1 267 ? 2.405 10.441 -5.464 1.00 75.25 267 ILE A N 1
ATOM 2147 C CA . ILE A 1 267 ? 2.129 11.866 -5.271 1.00 75.25 267 ILE A CA 1
ATOM 2148 C C . ILE A 1 267 ? 2.965 12.354 -4.096 1.00 75.25 267 ILE A C 1
ATOM 2150 O O . ILE A 1 267 ? 3.039 11.694 -3.053 1.00 75.25 267 ILE A O 1
ATOM 2154 N N . ASP A 1 268 ? 3.604 13.505 -4.273 1.00 71.75 268 ASP A N 1
ATOM 2155 C CA . ASP A 1 268 ? 4.317 14.172 -3.196 1.00 71.75 268 ASP A CA 1
ATOM 2156 C C . ASP A 1 268 ? 3.320 14.843 -2.227 1.00 71.75 268 ASP A C 1
ATOM 2158 O O . ASP A 1 268 ? 2.353 15.468 -2.687 1.00 71.75 268 ASP A O 1
ATOM 2162 N N . PRO A 1 269 ? 3.522 14.763 -0.896 1.00 66.06 269 PRO A N 1
ATOM 2163 C CA . PRO A 1 269 ? 2.656 15.426 0.081 1.00 66.06 269 PRO A CA 1
ATOM 2164 C C . PRO A 1 269 ? 2.437 16.927 -0.177 1.00 66.06 269 PRO A C 1
ATOM 2166 O O . PRO A 1 269 ? 1.369 17.451 0.150 1.00 66.06 269 PRO A O 1
ATOM 2169 N N . LEU A 1 270 ? 3.406 17.618 -0.791 1.00 63.16 270 LEU A N 1
ATOM 2170 C CA . LEU A 1 270 ? 3.273 19.026 -1.177 1.00 63.16 270 LEU A CA 1
ATOM 2171 C C . LEU A 1 270 ? 2.274 19.248 -2.319 1.00 63.16 270 LEU A C 1
ATOM 2173 O O . LEU A 1 270 ? 1.470 20.183 -2.271 1.00 63.16 270 LEU A O 1
ATOM 2177 N N . ASP A 1 271 ? 2.296 18.393 -3.336 1.00 62.06 271 ASP A N 1
ATOM 2178 C CA . ASP A 1 271 ? 1.479 18.564 -4.541 1.00 62.06 271 ASP A CA 1
ATOM 2179 C C . ASP A 1 271 ? 0.018 18.149 -4.292 1.00 62.06 271 ASP A C 1
ATOM 2181 O O . ASP A 1 271 ? -0.920 18.797 -4.767 1.00 62.06 271 ASP A O 1
ATOM 2185 N N . ALA A 1 272 ? -0.207 17.181 -3.394 1.00 58.19 272 ALA A N 1
ATOM 2186 C CA . ALA A 1 272 ? -1.539 16.858 -2.877 1.00 58.19 272 ALA A CA 1
ATOM 2187 C C . ALA A 1 272 ? -2.256 18.071 -2.234 1.00 58.19 272 ALA A C 1
ATOM 2189 O O . ALA A 1 272 ? -3.488 18.168 -2.304 1.00 58.19 272 ALA A O 1
ATOM 2190 N N . LYS A 1 273 ? -1.504 19.011 -1.633 1.00 54.75 273 LYS A N 1
ATOM 2191 C CA . LYS A 1 273 ? -2.040 20.221 -0.976 1.00 54.75 273 LYS A CA 1
ATOM 2192 C C . LYS A 1 273 ? -2.396 21.350 -1.958 1.00 54.75 273 LYS A C 1
ATOM 2194 O O . LYS A 1 273 ? -3.284 22.148 -1.646 1.00 54.75 273 LYS A O 1
ATOM 2199 N N . LYS A 1 274 ? -1.784 21.422 -3.150 1.00 53.19 274 LYS A N 1
ATOM 2200 C CA . LYS A 1 274 ? -2.082 22.449 -4.173 1.00 53.19 274 LYS A CA 1
ATOM 2201 C C . LYS A 1 274 ? -3.452 22.201 -4.818 1.00 53.19 274 LYS A C 1
ATOM 2203 O O . LYS A 1 274 ? -3.576 21.538 -5.843 1.00 53.19 274 LYS A O 1
ATOM 2208 N N . LYS A 1 275 ? -4.511 22.733 -4.203 1.00 46.53 275 LYS A N 1
ATOM 2209 C CA . LYS A 1 275 ? -5.914 22.520 -4.616 1.00 46.53 275 LYS A CA 1
ATOM 2210 C C . LYS A 1 275 ? -6.460 23.504 -5.669 1.00 46.53 275 LYS A C 1
ATOM 2212 O O . LYS A 1 275 ? -7.666 23.470 -5.908 1.00 46.53 275 LYS A O 1
ATOM 2217 N N . LYS A 1 276 ? -5.650 24.397 -6.262 1.00 38.88 276 LYS A N 1
ATOM 2218 C CA . LYS A 1 276 ? -6.179 25.499 -7.100 1.00 38.88 276 LYS A CA 1
ATOM 2219 C C . LYS A 1 276 ? -5.457 25.873 -8.401 1.00 38.88 276 LYS A C 1
ATOM 2221 O O . LYS A 1 276 ? -6.036 26.668 -9.131 1.00 38.88 276 LYS A O 1
ATOM 2226 N N . GLU A 1 277 ? -4.289 25.325 -8.734 1.00 32.72 277 GLU A N 1
ATOM 2227 C CA . GLU A 1 277 ? -3.586 25.701 -9.976 1.00 32.72 277 GLU A CA 1
ATOM 2228 C C . GLU A 1 277 ? -3.168 24.497 -10.832 1.00 32.72 277 GLU A C 1
ATOM 2230 O O . GLU A 1 277 ? -3.242 23.347 -10.399 1.00 32.72 277 GLU A O 1
ATOM 2235 N N . VAL A 1 278 ? -2.862 24.809 -12.094 1.00 36.00 278 VAL A N 1
ATOM 2236 C CA . VAL A 1 278 ? -2.838 23.936 -13.280 1.00 36.00 278 VAL A CA 1
ATOM 2237 C C . VAL A 1 278 ? -1.797 22.804 -13.208 1.00 36.00 278 VAL A C 1
ATOM 2239 O O . VAL A 1 278 ? -0.751 22.951 -12.590 1.00 36.00 278 VAL A O 1
ATOM 2242 N N . GLU A 1 279 ? -2.132 21.690 -13.875 1.00 39.75 279 GLU A N 1
ATOM 2243 C CA . GLU A 1 279 ? -1.329 20.506 -14.251 1.00 39.75 279 GLU A CA 1
ATOM 2244 C C . GLU A 1 279 ? 0.165 20.445 -13.852 1.00 39.75 279 GLU A C 1
ATOM 2246 O O . GLU A 1 279 ? 0.947 21.302 -14.269 1.00 39.75 279 GLU A O 1
ATOM 2251 N N . LYS A 1 280 ? 0.570 19.319 -13.220 1.00 40.19 280 LYS A N 1
ATOM 2252 C CA . LYS A 1 280 ? 1.743 18.450 -13.566 1.00 40.19 280 LYS A CA 1
ATOM 2253 C C . LYS A 1 280 ? 2.121 17.383 -12.506 1.00 40.19 280 LYS A C 1
ATOM 2255 O O . LYS A 1 280 ? 3.236 16.868 -12.517 1.00 40.19 280 LYS A O 1
ATOM 2260 N N . ASP A 1 281 ? 1.203 17.000 -11.619 1.00 37.19 281 ASP A N 1
ATOM 2261 C CA . ASP A 1 281 ? 1.545 16.296 -10.369 1.00 37.19 281 ASP A CA 1
ATOM 2262 C C . ASP A 1 281 ? 1.511 14.753 -10.447 1.00 37.19 281 ASP A C 1
ATOM 2264 O O . ASP A 1 281 ? 0.789 14.082 -9.706 1.00 37.19 281 ASP A O 1
ATOM 2268 N N . LEU A 1 282 ? 2.340 14.179 -11.321 1.00 42.59 282 LEU A N 1
ATOM 2269 C CA . LEU A 1 282 ? 2.829 12.805 -11.176 1.00 42.59 282 LEU A CA 1
ATOM 2270 C C . LEU A 1 282 ? 4.355 12.855 -11.122 1.00 42.59 282 LEU A C 1
ATOM 2272 O O . LEU A 1 282 ? 4.999 13.231 -12.098 1.00 42.59 282 LEU A O 1
ATOM 2276 N N . THR A 1 283 ? 4.936 12.489 -9.977 1.00 45.50 283 THR A N 1
ATOM 2277 C CA . THR A 1 283 ? 6.393 12.371 -9.850 1.00 45.50 283 THR A CA 1
ATOM 2278 C C . THR A 1 283 ? 6.778 10.907 -10.007 1.00 45.50 283 THR A C 1
ATOM 2280 O O . THR A 1 283 ? 6.421 10.066 -9.182 1.00 45.50 283 THR A O 1
ATOM 2283 N N . SER A 1 284 ? 7.519 10.603 -11.069 1.00 38.09 284 SER A N 1
ATOM 2284 C CA . SER A 1 284 ? 8.179 9.315 -11.265 1.00 38.09 284 SER A CA 1
ATOM 2285 C C . SER A 1 284 ? 9.658 9.433 -10.912 1.00 38.09 284 SER A C 1
ATOM 2287 O O . SER A 1 284 ? 10.351 10.306 -11.439 1.00 38.09 284 SER A O 1
ATOM 2289 N N . LEU A 1 285 ? 10.165 8.524 -10.082 1.00 44.69 285 LEU A N 1
ATOM 2290 C CA . LEU A 1 285 ? 11.605 8.310 -9.937 1.00 44.69 285 LEU A CA 1
ATOM 2291 C C . LEU A 1 285 ? 11.968 6.994 -10.630 1.00 44.69 285 LEU A C 1
ATOM 2293 O O . LEU A 1 285 ? 11.486 5.925 -10.249 1.00 44.69 285 LEU A O 1
ATOM 2297 N N . SER A 1 286 ? 12.803 7.076 -11.668 1.00 39.41 286 SER A N 1
ATOM 2298 C CA . SER A 1 286 ? 13.443 5.906 -12.271 1.00 39.41 286 SER A CA 1
ATOM 2299 C C . SER A 1 286 ? 14.538 5.410 -11.339 1.00 39.41 286 SER A C 1
ATOM 2301 O O . SER A 1 286 ? 15.420 6.183 -10.963 1.00 39.41 286 SER A O 1
ATOM 2303 N N . PHE A 1 287 ? 14.518 4.129 -10.988 1.00 40.09 287 PHE A N 1
ATOM 2304 C CA . PHE A 1 287 ? 15.363 3.584 -9.923 1.00 40.09 287 PHE A CA 1
ATOM 2305 C C . PHE A 1 287 ? 16.826 3.310 -10.369 1.00 40.09 287 PHE A C 1
ATOM 2307 O O . PHE A 1 287 ? 17.478 2.369 -9.938 1.00 40.09 287 PHE A O 1
ATOM 2314 N N . SER A 1 288 ? 17.379 4.130 -11.264 1.00 28.12 288 SER A N 1
ATOM 2315 C CA . SER A 1 288 ? 18.792 4.074 -11.651 1.00 28.12 288 SER A CA 1
ATOM 2316 C C . SER A 1 288 ? 19.315 5.477 -11.950 1.00 28.12 288 SER A C 1
ATOM 2318 O O . SER A 1 288 ? 18.795 6.137 -12.848 1.00 28.12 288 SER A O 1
ATOM 2320 N N . ALA A 1 289 ? 20.377 5.861 -11.237 1.00 24.75 289 ALA A N 1
ATOM 2321 C CA . ALA A 1 289 ? 21.032 7.171 -11.225 1.00 24.75 289 ALA A CA 1
ATOM 2322 C C . ALA A 1 289 ? 20.250 8.324 -10.564 1.00 24.75 289 ALA A C 1
ATOM 2324 O O . ALA A 1 289 ? 19.104 8.643 -10.875 1.00 24.75 289 ALA A O 1
ATOM 2325 N N . SER A 1 290 ? 20.955 9.005 -9.663 1.00 31.98 290 SER A N 1
ATOM 2326 C CA . SER A 1 290 ? 20.591 10.289 -9.078 1.00 31.98 290 SER A CA 1
ATOM 2327 C C . SER A 1 290 ? 20.683 11.410 -10.122 1.00 31.98 290 SER A C 1
ATOM 2329 O O . SER A 1 290 ? 21.658 12.158 -10.155 1.00 31.98 290 SER A O 1
ATOM 2331 N N . THR A 1 291 ? 19.655 11.548 -10.956 1.00 24.23 291 THR A N 1
ATOM 2332 C CA . THR A 1 291 ? 19.457 12.725 -11.816 1.00 24.23 291 THR A CA 1
ATOM 2333 C C . THR A 1 291 ? 18.009 13.170 -11.746 1.00 24.23 291 THR A C 1
ATOM 2335 O O . THR A 1 291 ? 17.104 12.526 -12.272 1.00 24.23 291 THR A O 1
ATOM 2338 N N . ALA A 1 292 ? 17.791 14.300 -11.078 1.00 36.88 292 ALA A N 1
ATOM 2339 C CA . ALA A 1 292 ? 16.489 14.931 -10.981 1.00 36.88 292 ALA A CA 1
ATOM 2340 C C . ALA A 1 292 ? 16.122 15.621 -12.303 1.00 36.88 292 ALA A C 1
ATOM 2342 O O . ALA A 1 292 ? 16.332 16.819 -12.431 1.00 36.88 292 ALA A O 1
ATOM 2343 N N . THR A 1 293 ? 15.540 14.870 -13.241 1.00 31.97 293 THR A N 1
ATOM 2344 C CA . THR A 1 293 ? 14.572 15.350 -14.248 1.00 31.97 293 THR A CA 1
ATOM 2345 C C . THR A 1 293 ? 14.023 14.156 -15.024 1.00 31.97 293 THR A C 1
ATOM 2347 O O . THR A 1 293 ? 14.731 13.601 -15.854 1.00 31.97 293 THR A O 1
ATOM 2350 N N . ASN A 1 294 ? 12.743 13.839 -14.833 1.00 29.67 294 ASN A N 1
ATOM 2351 C CA . ASN A 1 294 ? 11.845 13.641 -15.969 1.00 29.67 294 ASN A CA 1
ATOM 2352 C C . ASN A 1 294 ? 10.445 14.126 -15.584 1.00 29.67 294 ASN A C 1
ATOM 2354 O O . ASN A 1 294 ? 9.918 13.781 -14.528 1.00 29.67 294 ASN A O 1
ATOM 2358 N N . ARG A 1 295 ? 9.872 14.986 -16.430 1.00 33.38 295 ARG A N 1
ATOM 2359 C CA . ARG A 1 295 ? 8.465 15.403 -16.374 1.00 33.38 295 ARG A CA 1
ATOM 2360 C C . ARG A 1 295 ? 7.674 14.529 -17.346 1.00 33.38 295 ARG A C 1
ATOM 2362 O O . ARG A 1 295 ? 7.117 15.044 -18.311 1.00 33.38 295 ARG A O 1
ATOM 2369 N N . ASP A 1 296 ? 7.633 13.229 -17.080 1.00 27.50 296 ASP A N 1
ATOM 2370 C CA . ASP A 1 296 ? 6.755 12.321 -17.814 1.00 27.50 296 ASP A CA 1
ATOM 2371 C C . ASP A 1 296 ? 5.385 12.327 -17.136 1.00 27.50 296 ASP A C 1
ATOM 2373 O O . ASP A 1 296 ? 5.100 11.596 -16.187 1.00 27.50 296 ASP A O 1
ATOM 2377 N N . ILE A 1 297 ? 4.552 13.252 -17.605 1.00 27.16 297 ILE A N 1
ATOM 2378 C CA . ILE A 1 297 ? 3.160 13.393 -17.191 1.00 27.16 297 ILE A CA 1
ATOM 2379 C C . ILE A 1 297 ? 2.399 12.204 -17.776 1.00 27.16 297 ILE A C 1
ATOM 2381 O O . ILE A 1 297 ? 2.241 12.117 -18.989 1.00 27.16 297 ILE A O 1
ATOM 2385 N N . PHE A 1 298 ? 1.908 11.305 -16.925 1.00 32.59 298 PHE A N 1
ATOM 2386 C CA . PHE A 1 298 ? 0.972 10.261 -17.344 1.00 32.59 298 PHE A CA 1
ATOM 2387 C C . PHE A 1 298 ? -0.478 10.732 -17.156 1.00 32.59 298 PHE A C 1
ATOM 2389 O O . PHE A 1 298 ? -1.069 10.537 -16.091 1.00 32.59 298 PHE A O 1
ATOM 2396 N N . MET A 1 299 ? -1.037 11.333 -18.209 1.00 35.88 299 MET A N 1
ATOM 2397 C CA . MET A 1 299 ? -2.476 11.428 -18.506 1.00 35.88 299 MET A CA 1
ATOM 2398 C C . MET A 1 299 ? -2.664 11.316 -20.014 1.00 35.88 299 MET A C 1
ATOM 2400 O O . MET A 1 299 ? -1.936 12.049 -20.712 1.00 35.88 299 MET A O 1
#

pLDDT: mean 71.13, std 19.06, range [24.23, 97.19]

Mean predicted aligned error: 12.29 Å